Protein AF-A0A1Y1YVB6-F1 (afdb_monomer)

pLDDT: mean 89.73, std 14.68, range [37.94, 98.69]

Mean predicted aligned error: 7.08 Å

Nearest PDB structures (foldseek):
  6tlh-assembly2_B  TM=5.856E-01  e=1.581E-01  Mus musculus
  3zkj-assembly1_A  TM=6.464E-01  e=3.843E-01  Homo sapiens
  3zng-assembly1_A  TM=5.403E-01  e=2.465E-01  Homo sapiens
  3d9h-assembly1_A  TM=4.510E-01  e=4.242E-01  Homo sapiens

Solvent-accessible surface area (backbone atoms only — not comparable to full-atom values): 11111 Å² total; per-residue (Å²): 131,88,60,79,67,54,62,58,52,49,52,51,48,24,63,76,72,65,39,58,67,63,41,44,47,49,30,52,71,68,55,57,59,52,70,70,43,54,44,90,90,38,38,53,64,42,49,38,53,74,73,62,54,52,70,68,53,53,53,48,51,39,60,37,44,68,65,71,84,52,66,62,73,41,81,54,96,95,38,80,45,26,52,56,58,44,20,55,70,67,64,34,63,74,48,37,56,51,41,42,75,54,58,24,57,71,74,45,63,61,93,86,29,44,50,68,56,46,30,53,77,70,69,54,59,57,78,72,51,49,56,53,38,47,77,67,66,44,79,84,46,75,68,50,49,51,51,34,38,73,74,37,60,66,51,41,55,51,46,52,51,45,46,52,52,51,51,54,53,53,52,53,51,52,52,52,52,51,54,55,54,54,55,57,57,59,54,67,68,67,75,79,122

Radius of gyration: 21.58 Å; Cα contacts (8 Å, |Δi|>4): 166; chains: 1; bounding box: 71×37×52 Å

Organism: NCBI:txid1754190

Sequence (193 aa):
MYNMDNDIEEIKRYIEMKDYNSLEEFLGVFMIPKKKLQNQNFDILCYSIKCGCSDKLIKQIFEWSNIKEVDYFYFINNEYISPLLYSFIYKKYAIIEFLIKNGANINRKYDNMTLLKYLISKEYFIKDFISILVKNKYVFSRSDFNLLFQKDFNLIILTFEEITLYNKNMENMNYNNYNNSSNNNNIIINENR

Secondary structure (DSSP, 8-state):
---HHHHHHHHHHHHHHT-HHHHHIIIIITT--HHHHBSSS-BHHHHHHHTT--HHHHHHHHHHTT-------EEETTEEE-HHHHHHHTT-HHHHHHHHHTT--TT-EETTEEHHHHHHHTT---TTHHHHHHHTT----HHHHHHHHHH-HHHHHHHHHHHHHHHHHHHHHHHHHHHHHHHHHHHHGGG--

InterPro domains:
  IPR036770 Ankyrin repeat-containing domain superfamily [G3DSA:1.25.40.20] (35-193)
  IPR036770 Ankyrin repeat-containing domain superfamily [SSF48403] (5-132)

Foldseek 3Di:
DPDLVVLQVVLLVCLLVVVVVVNLCSQQVVPDDLPSCDDPVHPVLLSSLVSVHDPVSSVSNCVSNVDQDQADWDQDPNDIDGSLLSCLLSVVLSSNVVSVVSPHDQQDDDVNHHSLRRCVVVVSDDLVVLLVCLLSVPDDDPVSLVSLCVVPVVSNVVNVVSNVVNVVVVVVVVVVVVVVVVVVVVVVVPPPD

Structure (mmCIF, N/CA/C/O backbone):
data_AF-A0A1Y1YVB6-F1
#
_entry.id   AF-A0A1Y1YVB6-F1
#
loop_
_atom_site.group_PDB
_atom_site.id
_atom_site.type_symbol
_atom_site.label_atom_id
_atom_site.label_alt_id
_atom_site.label_comp_id
_atom_site.label_asym_id
_atom_site.label_entity_id
_atom_site.label_seq_id
_atom_site.pdbx_PDB_ins_code
_atom_site.Cartn_x
_atom_site.Cartn_y
_atom_site.Cartn_z
_atom_site.occupancy
_atom_site.B_iso_or_equiv
_atom_site.auth_seq_id
_atom_site.auth_comp_id
_atom_site.auth_asym_id
_atom_site.auth_atom_id
_atom_site.pdbx_PDB_model_num
ATOM 1 N N . MET A 1 1 ? 21.748 -11.729 -28.754 1.00 37.94 1 MET A N 1
ATOM 2 C CA . MET A 1 1 ? 21.285 -12.276 -27.460 1.00 37.94 1 MET A CA 1
ATOM 3 C C . MET A 1 1 ? 20.746 -11.112 -26.652 1.00 37.94 1 MET A C 1
ATOM 5 O O . MET A 1 1 ? 21.521 -10.238 -26.300 1.00 37.94 1 MET A O 1
ATOM 9 N N . TYR A 1 2 ? 19.427 -11.043 -26.468 1.00 39.81 2 TYR A N 1
ATOM 10 C CA . TYR A 1 2 ? 18.787 -10.024 -25.630 1.00 39.81 2 TYR A CA 1
ATOM 11 C C . TYR A 1 2 ? 19.125 -10.319 -24.166 1.00 39.81 2 TYR A C 1
ATOM 13 O O . TYR A 1 2 ? 18.732 -11.367 -23.653 1.00 39.81 2 TYR A O 1
ATOM 21 N N . ASN A 1 3 ? 19.887 -9.439 -23.519 1.00 51.81 3 ASN A N 1
ATOM 22 C CA . ASN A 1 3 ? 20.326 -9.634 -22.141 1.00 51.81 3 ASN A CA 1
ATOM 23 C C . ASN A 1 3 ? 19.210 -9.169 -21.195 1.00 51.81 3 ASN A C 1
ATOM 25 O O . ASN A 1 3 ? 18.997 -7.973 -21.028 1.00 51.81 3 ASN A O 1
ATOM 29 N N . MET A 1 4 ? 18.461 -10.122 -20.630 1.00 53.25 4 MET A N 1
ATOM 30 C CA . MET A 1 4 ? 17.265 -9.866 -19.809 1.00 53.25 4 MET A CA 1
ATOM 31 C C . MET A 1 4 ? 17.518 -8.977 -18.583 1.00 53.25 4 MET A C 1
ATOM 33 O O . MET A 1 4 ? 16.595 -8.285 -18.163 1.00 53.25 4 MET A O 1
ATOM 37 N N . ASP A 1 5 ? 18.743 -8.964 -18.059 1.00 65.00 5 ASP A N 1
ATOM 38 C CA . ASP A 1 5 ? 19.130 -8.138 -16.912 1.00 65.00 5 ASP A CA 1
ATOM 39 C C . ASP A 1 5 ? 19.366 -6.667 -17.289 1.00 65.00 5 ASP A C 1
ATOM 41 O O . ASP A 1 5 ? 19.224 -5.788 -16.444 1.00 65.00 5 ASP A O 1
ATOM 45 N N . ASN A 1 6 ? 19.659 -6.369 -18.561 1.00 83.50 6 ASN A N 1
ATOM 46 C CA . ASN A 1 6 ? 19.998 -5.007 -18.976 1.00 83.50 6 ASN A CA 1
ATOM 47 C C . ASN A 1 6 ? 18.785 -4.063 -18.927 1.00 83.50 6 ASN A C 1
ATOM 49 O O . ASN A 1 6 ? 18.914 -2.938 -18.458 1.00 83.50 6 ASN A O 1
ATOM 53 N N . ASP A 1 7 ? 17.599 -4.536 -19.331 1.00 89.88 7 ASP A N 1
ATOM 54 C CA . ASP A 1 7 ? 16.379 -3.711 -19.348 1.00 89.88 7 ASP A CA 1
ATOM 55 C C . ASP A 1 7 ? 16.008 -3.212 -17.939 1.00 89.88 7 ASP A C 1
ATOM 57 O O . ASP A 1 7 ? 15.641 -2.055 -17.744 1.00 89.88 7 ASP A O 1
ATOM 61 N N . ILE A 1 8 ? 16.088 -4.097 -16.937 1.00 92.88 8 ILE A N 1
ATOM 62 C CA . ILE A 1 8 ? 15.723 -3.771 -15.553 1.00 92.88 8 ILE A CA 1
ATOM 63 C C . ILE A 1 8 ? 16.741 -2.799 -14.953 1.00 92.88 8 ILE A C 1
ATOM 65 O O . ILE A 1 8 ? 16.346 -1.844 -14.284 1.00 92.88 8 ILE A O 1
ATOM 69 N N . GLU A 1 9 ? 18.034 -3.015 -15.196 1.00 93.50 9 GLU A N 1
ATOM 70 C CA . GLU A 1 9 ? 19.082 -2.110 -14.717 1.00 93.50 9 GLU A CA 1
ATOM 71 C C . GLU A 1 9 ? 18.993 -0.726 -15.376 1.00 93.50 9 GLU A C 1
ATOM 73 O O . GLU A 1 9 ? 19.166 0.287 -14.697 1.00 93.50 9 GLU A O 1
ATOM 78 N N . GLU A 1 10 ? 18.622 -0.642 -16.657 1.00 94.19 10 GLU A N 1
ATOM 79 C CA . GLU A 1 10 ? 18.350 0.639 -17.317 1.00 94.19 10 GLU A CA 1
ATOM 80 C C . GLU A 1 10 ? 17.149 1.363 -16.697 1.00 94.19 10 GLU A C 1
ATOM 82 O O . GLU A 1 10 ? 17.263 2.543 -16.363 1.00 94.19 10 GLU A O 1
ATOM 87 N N . ILE A 1 11 ? 16.034 0.662 -16.448 1.00 95.44 11 ILE A N 1
ATOM 88 C CA . ILE A 1 11 ? 14.858 1.233 -15.768 1.00 95.44 11 ILE A CA 1
ATOM 89 C C . ILE A 1 11 ? 15.236 1.791 -14.392 1.00 95.44 11 ILE A C 1
ATOM 91 O O . ILE A 1 11 ? 14.875 2.925 -14.063 1.00 95.44 11 ILE A O 1
ATOM 95 N N . LYS A 1 12 ? 15.972 1.015 -13.585 1.00 96.12 12 LYS A N 1
ATOM 96 C CA . LYS A 1 12 ? 16.448 1.457 -12.266 1.00 96.12 12 LYS A CA 1
ATOM 97 C C . LYS A 1 12 ? 17.308 2.709 -12.387 1.00 96.12 12 LYS A C 1
ATOM 99 O O . LYS A 1 12 ? 17.028 3.704 -11.719 1.00 96.12 12 LYS A O 1
ATOM 104 N N . ARG A 1 13 ? 18.282 2.698 -13.303 1.00 96.44 13 ARG A N 1
ATOM 105 C CA . ARG A 1 13 ? 19.166 3.836 -13.571 1.00 96.44 13 ARG A CA 1
ATOM 106 C C . ARG A 1 13 ? 18.375 5.089 -13.943 1.00 96.44 13 ARG A C 1
ATOM 108 O O . ARG A 1 13 ? 18.652 6.152 -13.394 1.00 96.44 13 ARG A O 1
ATOM 115 N N . TYR A 1 14 ? 17.386 4.988 -14.832 1.00 97.12 14 TYR A N 1
ATOM 116 C CA . TYR A 1 14 ? 16.562 6.136 -15.223 1.00 97.12 14 TYR A CA 1
ATOM 117 C C . TYR A 1 14 ? 15.759 6.703 -14.048 1.00 97.12 14 TYR A C 1
ATOM 119 O O . TYR A 1 14 ? 15.686 7.922 -13.884 1.00 97.12 14 TYR A O 1
ATOM 127 N N . ILE A 1 15 ? 15.211 5.844 -13.182 1.00 97.19 15 ILE A N 1
ATOM 128 C CA . ILE A 1 15 ? 14.511 6.269 -11.961 1.00 97.19 15 ILE A CA 1
ATOM 129 C C . ILE A 1 15 ? 15.469 6.983 -10.994 1.00 97.19 15 ILE A C 1
ATOM 131 O O . ILE A 1 15 ? 15.144 8.064 -10.501 1.00 97.19 15 ILE A O 1
ATOM 135 N N . GLU A 1 16 ? 16.645 6.410 -10.736 1.00 95.75 16 GLU A N 1
ATOM 136 C CA . GLU A 1 16 ? 17.638 6.947 -9.796 1.00 95.75 16 GLU A CA 1
ATOM 137 C C . GLU A 1 16 ? 18.245 8.272 -10.281 1.00 95.75 16 GLU A C 1
ATOM 139 O O . GLU A 1 16 ? 18.373 9.221 -9.504 1.00 95.75 16 GLU A O 1
ATOM 144 N N . MET A 1 17 ? 18.551 8.369 -11.578 1.00 95.81 17 MET A N 1
ATOM 145 C CA . MET A 1 17 ? 19.072 9.585 -12.217 1.00 95.81 17 MET A CA 1
ATOM 146 C C . MET A 1 17 ? 17.990 10.632 -12.504 1.00 95.81 17 MET A C 1
ATOM 148 O O . MET A 1 17 ? 18.314 11.750 -12.900 1.00 95.81 17 MET A O 1
ATOM 152 N N . LYS A 1 18 ? 16.714 10.298 -12.270 1.00 95.25 18 LYS A N 1
ATOM 153 C CA . LYS A 1 18 ? 15.547 11.144 -12.556 1.00 95.25 18 LYS A CA 1
ATOM 154 C C . LYS A 1 18 ? 15.392 11.507 -14.039 1.00 95.25 18 LYS A C 1
ATOM 156 O O . LYS A 1 18 ? 14.852 12.564 -14.367 1.00 95.25 18 LYS A O 1
ATOM 161 N N . ASP A 1 19 ? 15.837 10.624 -14.926 1.00 96.38 19 ASP A N 1
ATOM 162 C CA . ASP A 1 19 ? 15.681 10.758 -16.373 1.00 96.38 19 ASP A CA 1
ATOM 163 C C . ASP A 1 19 ? 14.346 10.149 -16.824 1.00 96.38 19 ASP A C 1
ATOM 165 O O . ASP A 1 19 ? 14.258 9.023 -17.318 1.00 96.38 19 ASP A O 1
ATOM 169 N N . TYR A 1 20 ? 13.266 10.892 -16.583 1.00 95.06 20 TYR A N 1
ATOM 170 C CA . TYR A 1 20 ? 11.910 10.401 -16.832 1.00 95.06 20 TYR A CA 1
ATOM 171 C C . TYR A 1 20 ? 11.515 10.409 -18.309 1.00 95.06 20 TYR A C 1
ATOM 173 O O . TYR A 1 20 ? 10.593 9.686 -18.670 1.00 95.06 20 TYR A O 1
ATOM 181 N N . ASN A 1 21 ? 12.216 11.176 -19.151 1.00 94.56 21 ASN A N 1
ATOM 182 C CA . ASN A 1 21 ? 11.990 11.169 -20.597 1.00 94.56 21 ASN A CA 1
ATOM 183 C C . ASN A 1 21 ? 12.466 9.841 -21.189 1.00 94.56 21 ASN A C 1
ATOM 185 O O . ASN A 1 21 ? 11.701 9.168 -21.877 1.00 94.56 21 ASN A O 1
ATOM 189 N N . SER A 1 22 ? 13.690 9.422 -20.845 1.00 95.06 22 SER A N 1
ATOM 190 C CA . SER A 1 22 ? 14.197 8.111 -21.254 1.00 95.06 22 SER A CA 1
ATOM 191 C C . SER A 1 22 ? 13.359 6.981 -20.658 1.00 95.06 22 SER A C 1
ATOM 193 O O . SER A 1 22 ? 13.093 5.997 -21.337 1.00 95.06 22 SER A O 1
ATOM 195 N N . LEU A 1 23 ? 12.883 7.125 -19.414 1.00 95.94 23 LEU A N 1
ATOM 196 C CA . LEU A 1 23 ? 11.996 6.137 -18.795 1.00 95.94 23 LEU A CA 1
ATOM 197 C C . LEU A 1 23 ? 10.653 6.003 -19.531 1.00 95.94 23 LEU A C 1
ATOM 199 O O . LEU A 1 23 ? 10.181 4.885 -19.730 1.00 95.94 23 LEU A O 1
ATOM 203 N N . GLU A 1 24 ? 10.034 7.121 -19.918 1.00 94.88 24 GLU A N 1
ATOM 204 C CA . GLU A 1 24 ? 8.789 7.137 -20.692 1.00 94.88 24 GLU A CA 1
ATOM 205 C C . GLU A 1 24 ? 8.973 6.461 -22.049 1.00 94.88 24 GLU A C 1
ATOM 207 O O . GLU A 1 24 ? 8.173 5.600 -22.415 1.00 94.88 24 GLU A O 1
ATOM 212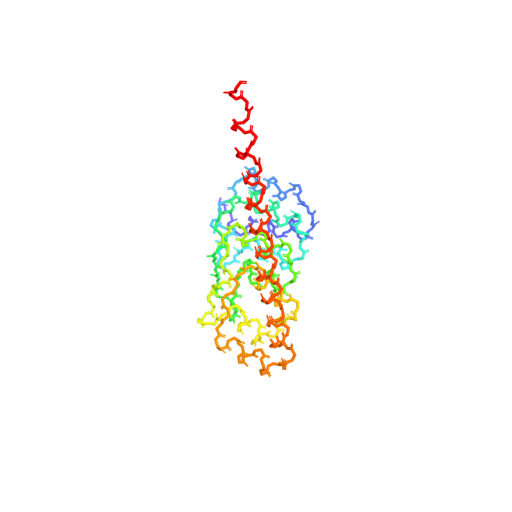 N N . GLU A 1 25 ? 10.041 6.803 -22.771 1.00 92.19 25 GLU A N 1
ATOM 213 C CA . GLU A 1 25 ? 10.362 6.170 -24.047 1.00 92.19 25 GLU A CA 1
ATOM 214 C C . GLU A 1 25 ? 10.564 4.661 -23.855 1.00 92.19 25 GLU A C 1
ATOM 216 O O . GLU A 1 25 ? 9.947 3.849 -24.549 1.00 92.19 25 GLU A O 1
ATOM 221 N N . PHE A 1 26 ? 11.341 4.274 -22.838 1.00 91.81 26 PHE A N 1
ATOM 222 C CA . PHE A 1 26 ? 11.643 2.879 -22.532 1.00 91.81 26 PHE A CA 1
ATOM 223 C C . PHE A 1 26 ? 10.397 2.049 -22.210 1.00 91.81 26 PHE A C 1
ATOM 225 O O . PHE A 1 26 ? 10.215 0.956 -22.744 1.00 91.81 26 PHE A O 1
ATOM 232 N N . LEU A 1 27 ? 9.510 2.561 -21.358 1.00 91.88 27 LEU A N 1
ATOM 233 C CA . LEU A 1 27 ? 8.311 1.836 -20.937 1.00 91.88 27 LEU A CA 1
ATOM 234 C C . LEU A 1 27 ? 7.195 1.900 -21.987 1.00 91.88 27 LEU A C 1
ATOM 236 O O . LEU A 1 27 ? 6.603 0.871 -22.314 1.00 91.88 27 LEU A O 1
ATOM 240 N N . GLY A 1 28 ? 6.930 3.091 -22.526 1.00 85.19 28 GLY A N 1
ATOM 241 C CA . GLY A 1 28 ? 5.795 3.360 -23.403 1.00 85.19 28 GLY A CA 1
ATOM 242 C C . GLY A 1 28 ? 6.028 2.982 -24.865 1.00 85.19 28 GLY A C 1
ATOM 243 O O . GLY A 1 28 ? 5.129 2.428 -25.495 1.00 85.19 28 GLY A O 1
ATOM 244 N N . VAL A 1 29 ? 7.221 3.246 -25.412 1.00 80.62 29 VAL A N 1
ATOM 245 C CA . VAL A 1 29 ? 7.512 3.038 -26.845 1.00 80.62 29 VAL A CA 1
ATOM 246 C C . VAL A 1 29 ? 8.061 1.641 -27.101 1.00 80.62 29 VAL A C 1
ATOM 248 O O . VAL A 1 29 ? 7.584 0.947 -27.998 1.00 80.62 29 VAL A O 1
ATOM 251 N N . PHE A 1 30 ? 9.020 1.184 -26.292 1.00 79.50 30 PHE A N 1
ATOM 252 C CA . PHE A 1 30 ? 9.602 -0.154 -26.463 1.00 79.50 30 PHE A CA 1
ATOM 253 C C . PHE A 1 30 ? 8.733 -1.280 -25.876 1.00 79.50 30 PHE A C 1
ATOM 255 O O . PHE A 1 30 ? 9.039 -2.455 -26.081 1.00 79.50 30 PHE A O 1
ATOM 262 N N . MET A 1 31 ? 7.629 -0.933 -25.197 1.00 80.94 31 MET A N 1
ATOM 263 C CA . MET A 1 31 ? 6.606 -1.852 -24.682 1.00 80.94 31 MET A CA 1
ATOM 264 C C . MET A 1 31 ? 7.195 -3.043 -23.911 1.00 80.94 31 MET A C 1
ATOM 266 O O . MET A 1 31 ? 6.992 -4.212 -24.265 1.00 80.94 31 MET A O 1
ATOM 270 N N . ILE A 1 32 ? 7.928 -2.757 -22.833 1.00 87.69 32 ILE A N 1
ATOM 271 C CA . ILE A 1 32 ? 8.526 -3.803 -21.998 1.00 87.69 32 ILE A CA 1
ATOM 272 C C . ILE A 1 32 ? 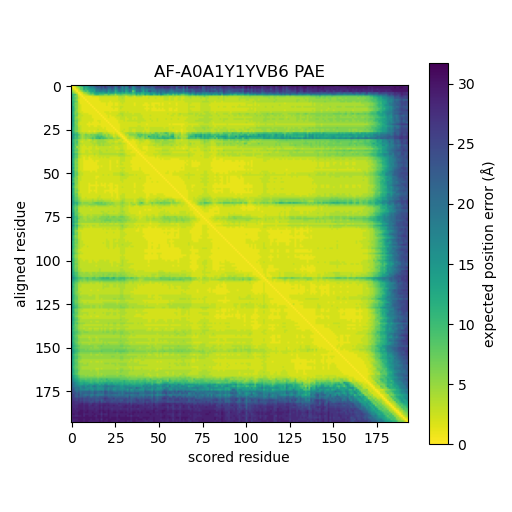7.425 -4.742 -21.465 1.00 87.69 32 ILE A C 1
ATOM 274 O O . ILE A 1 32 ? 6.437 -4.282 -20.887 1.00 87.69 32 ILE A O 1
ATOM 278 N N . PRO A 1 33 ? 7.559 -6.076 -21.621 1.00 88.25 33 PRO A N 1
ATOM 279 C CA . PRO A 1 33 ? 6.529 -7.010 -21.184 1.00 88.25 33 PRO A CA 1
ATOM 280 C C . PRO A 1 33 ? 6.198 -6.863 -19.695 1.00 88.25 33 PRO A C 1
ATOM 282 O O . PRO A 1 33 ? 7.092 -6.981 -18.859 1.00 88.25 33 PRO A O 1
ATOM 285 N N . LYS A 1 34 ? 4.907 -6.756 -19.343 1.00 86.88 34 LYS A N 1
ATOM 286 C CA . LYS A 1 34 ? 4.446 -6.613 -17.943 1.00 86.88 34 LYS A CA 1
ATOM 287 C C . LYS A 1 34 ? 5.076 -7.624 -16.982 1.00 86.88 34 LYS A C 1
ATOM 289 O O . LYS A 1 34 ? 5.444 -7.289 -15.868 1.00 86.88 34 LYS A O 1
ATOM 294 N N . LYS A 1 35 ? 5.264 -8.866 -17.443 1.00 89.44 35 LYS A N 1
ATOM 295 C CA . LYS A 1 35 ? 5.846 -9.957 -16.647 1.00 89.44 35 LYS A CA 1
ATOM 296 C C . LYS A 1 35 ? 7.291 -9.684 -16.217 1.00 89.44 35 LYS A C 1
ATOM 298 O O . LYS A 1 35 ? 7.746 -10.285 -15.255 1.00 89.44 35 LYS A O 1
ATOM 303 N N . LYS A 1 36 ? 8.016 -8.808 -16.926 1.00 90.56 36 LYS A N 1
ATOM 304 C CA . LYS A 1 36 ? 9.349 -8.326 -16.532 1.00 90.56 36 LYS A CA 1
ATOM 305 C C . LYS A 1 36 ? 9.270 -7.204 -15.494 1.00 90.56 36 LYS A C 1
ATOM 307 O O . LYS A 1 36 ? 10.151 -7.118 -14.651 1.00 90.56 36 LYS A O 1
ATOM 312 N N . LEU A 1 37 ? 8.224 -6.380 -15.563 1.00 93.12 37 LEU A N 1
ATOM 313 C CA . LEU A 1 37 ? 8.009 -5.218 -14.696 1.00 93.12 37 LEU A CA 1
ATOM 314 C C . LEU A 1 37 ? 7.278 -5.552 -13.388 1.00 93.12 37 LEU A C 1
ATOM 316 O O . LEU A 1 37 ? 7.279 -4.731 -12.479 1.00 93.12 37 LEU A O 1
ATOM 320 N N . GLN A 1 38 ? 6.629 -6.714 -13.317 1.00 92.88 38 GLN A N 1
ATOM 321 C CA . GLN A 1 38 ? 5.809 -7.168 -12.197 1.00 92.88 38 GLN A CA 1
ATOM 322 C C . GLN A 1 38 ? 6.088 -8.656 -11.940 1.00 92.88 38 GLN A C 1
ATOM 324 O O . GLN A 1 38 ? 5.424 -9.539 -12.490 1.00 92.88 38 GLN A O 1
ATOM 329 N N . ASN A 1 39 ? 7.124 -8.936 -11.148 1.00 92.25 39 ASN A N 1
ATOM 330 C CA . ASN A 1 39 ? 7.476 -10.272 -10.666 1.00 92.25 39 ASN A CA 1
ATOM 331 C C . ASN A 1 39 ? 8.277 -10.200 -9.348 1.00 92.25 39 ASN A C 1
ATOM 333 O O . ASN A 1 39 ? 8.607 -9.126 -8.854 1.00 92.25 39 ASN A O 1
ATOM 337 N N . GLN A 1 40 ? 8.621 -11.362 -8.788 1.00 91.44 40 GLN A N 1
ATOM 338 C CA . GLN A 1 40 ? 9.361 -11.466 -7.524 1.00 91.44 40 GLN A CA 1
ATOM 339 C C . GLN A 1 40 ? 10.802 -10.915 -7.566 1.00 91.44 40 GLN A C 1
ATOM 341 O O . GLN A 1 40 ? 11.372 -10.638 -6.520 1.00 91.44 40 GLN A O 1
ATOM 346 N N . ASN A 1 41 ? 11.420 -10.780 -8.741 1.00 91.75 41 ASN A N 1
ATOM 347 C CA . ASN A 1 41 ? 12.779 -10.240 -8.870 1.00 91.75 41 ASN A CA 1
ATOM 348 C C . ASN A 1 41 ? 12.754 -8.716 -9.043 1.00 91.75 41 ASN A C 1
ATOM 350 O O . ASN A 1 41 ? 13.654 -8.019 -8.576 1.00 91.75 41 ASN A O 1
ATOM 354 N N . PHE A 1 42 ? 11.730 -8.200 -9.725 1.00 93.75 42 PHE A N 1
ATOM 355 C CA . PHE A 1 42 ? 11.541 -6.778 -9.951 1.00 93.75 42 PHE A CA 1
ATOM 356 C C . PHE A 1 42 ? 10.060 -6.429 -10.080 1.00 93.75 42 PHE A C 1
ATOM 358 O O . PHE A 1 42 ? 9.330 -6.999 -10.895 1.00 93.75 42 PHE A O 1
ATOM 365 N N . ASP A 1 43 ? 9.651 -5.440 -9.290 1.00 96.25 43 ASP A N 1
ATOM 366 C CA . ASP A 1 43 ? 8.345 -4.812 -9.381 1.00 96.25 43 ASP A CA 1
ATOM 367 C C . ASP A 1 43 ? 8.525 -3.299 -9.487 1.00 96.25 43 ASP A C 1
ATOM 369 O O . ASP A 1 43 ? 9.014 -2.656 -8.552 1.00 96.25 43 ASP A O 1
ATOM 373 N N . ILE A 1 44 ? 8.167 -2.739 -10.642 1.00 96.81 44 ILE A N 1
ATOM 374 C CA . ILE A 1 44 ? 8.457 -1.344 -10.963 1.00 96.81 44 ILE A CA 1
ATOM 375 C C . ILE A 1 44 ? 7.720 -0.381 -10.029 1.00 96.81 44 ILE A C 1
ATOM 377 O O . ILE A 1 44 ? 8.309 0.606 -9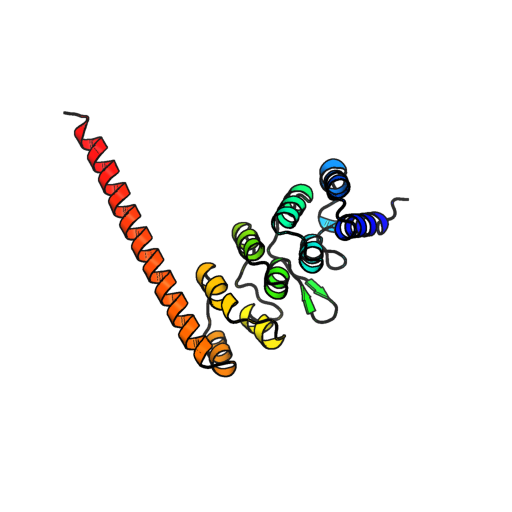.597 1.00 96.81 44 ILE A O 1
ATOM 381 N N . LEU A 1 45 ? 6.478 -0.689 -9.636 1.00 97.94 45 LEU A N 1
ATOM 382 C CA . LEU A 1 45 ? 5.704 0.169 -8.739 1.00 97.94 45 LEU A CA 1
ATOM 383 C C . LEU A 1 45 ? 6.289 0.146 -7.326 1.00 97.94 45 LEU A C 1
ATOM 385 O O . LEU A 1 45 ? 6.517 1.209 -6.744 1.00 97.94 45 LEU A O 1
ATOM 389 N N . CYS A 1 46 ? 6.590 -1.041 -6.788 1.00 97.56 46 CYS A N 1
ATOM 390 C CA . CYS A 1 46 ? 7.277 -1.170 -5.502 1.00 97.56 46 CYS A CA 1
ATOM 391 C C . CYS A 1 46 ? 8.619 -0.428 -5.514 1.00 97.56 46 CYS A C 1
ATOM 393 O O . CYS A 1 46 ? 8.924 0.309 -4.574 1.00 97.56 46 CYS A O 1
ATOM 395 N N . TYR A 1 47 ? 9.410 -0.588 -6.577 1.00 97.56 47 TYR A N 1
ATOM 396 C CA . TYR A 1 47 ? 10.714 0.053 -6.698 1.00 97.56 47 TYR A CA 1
ATOM 397 C C . TYR A 1 47 ? 10.597 1.584 -6.760 1.00 97.56 47 TYR A C 1
ATOM 399 O O . TYR A 1 47 ? 11.257 2.271 -5.983 1.00 97.56 47 TYR A O 1
ATOM 407 N N . SER A 1 48 ? 9.694 2.137 -7.578 1.00 98.06 48 SER A N 1
ATOM 408 C CA . SER A 1 48 ? 9.457 3.587 -7.640 1.00 98.06 48 SER A CA 1
ATOM 409 C C . SER A 1 48 ? 8.985 4.167 -6.303 1.00 98.06 48 SER A C 1
ATOM 411 O O . SER A 1 48 ? 9.443 5.236 -5.894 1.00 98.06 48 SER A O 1
ATOM 413 N N . ILE A 1 49 ? 8.102 3.466 -5.583 1.00 98.44 49 ILE A N 1
ATOM 414 C CA . ILE A 1 49 ? 7.664 3.880 -4.240 1.00 98.44 49 ILE A CA 1
ATOM 415 C C . ILE A 1 49 ? 8.856 3.909 -3.276 1.00 98.44 49 ILE A C 1
ATOM 417 O O . ILE A 1 49 ? 9.063 4.913 -2.591 1.00 98.44 49 ILE A O 1
ATOM 421 N N . LYS A 1 50 ? 9.657 2.838 -3.262 1.00 96.88 50 LYS A N 1
ATOM 422 C CA . LYS A 1 50 ? 10.834 2.683 -2.397 1.00 96.88 50 LYS A CA 1
ATOM 423 C C . LYS A 1 50 ? 11.911 3.733 -2.667 1.00 96.88 50 LYS A C 1
ATOM 425 O O . LYS A 1 50 ? 12.478 4.264 -1.716 1.00 96.88 50 LYS A O 1
ATOM 430 N N . CYS A 1 51 ? 12.157 4.078 -3.931 1.00 96.50 51 CYS A N 1
ATOM 431 C CA . CYS A 1 51 ? 13.087 5.145 -4.314 1.00 96.50 51 CYS A CA 1
ATOM 432 C C . CYS A 1 51 ? 12.543 6.556 -4.037 1.00 96.50 51 CYS A C 1
ATOM 434 O O . CYS A 1 51 ? 13.218 7.549 -4.301 1.00 96.50 51 CYS A O 1
ATOM 436 N N . GLY A 1 52 ? 11.325 6.675 -3.500 1.00 96.69 52 GLY A N 1
ATOM 437 C CA . GLY A 1 52 ? 10.757 7.956 -3.105 1.00 96.69 52 GLY A CA 1
ATOM 438 C C . GLY A 1 52 ? 10.257 8.800 -4.275 1.00 96.69 52 GLY A C 1
ATOM 439 O O . GLY A 1 52 ? 10.072 10.005 -4.094 1.00 96.69 52 GLY A O 1
ATOM 440 N N . CYS A 1 53 ? 9.978 8.198 -5.438 1.00 98.06 53 CYS A N 1
ATOM 441 C CA . CYS A 1 53 ? 9.400 8.888 -6.590 1.00 98.06 53 CYS A CA 1
ATOM 442 C C . CYS A 1 53 ? 8.167 9.721 -6.201 1.00 98.06 53 CYS A C 1
ATOM 444 O O . CYS A 1 53 ? 7.411 9.378 -5.283 1.00 98.06 53 CYS A O 1
ATOM 446 N N . SER A 1 54 ? 7.960 10.839 -6.902 1.00 97.88 54 SER A N 1
ATOM 447 C CA . SER A 1 54 ? 6.775 11.675 -6.683 1.00 97.88 54 SER A CA 1
ATOM 448 C C . SER A 1 54 ? 5.494 10.912 -7.030 1.00 97.88 54 SER A C 1
ATOM 450 O O . SER A 1 54 ? 5.495 10.055 -7.916 1.00 97.88 54 SER A O 1
ATOM 452 N N . ASP A 1 55 ? 4.381 11.263 -6.386 1.00 98.44 55 ASP A N 1
ATOM 453 C CA . ASP A 1 55 ? 3.100 10.597 -6.643 1.00 98.44 55 ASP A CA 1
ATOM 454 C C . ASP A 1 55 ? 2.658 10.745 -8.106 1.00 98.44 55 ASP A C 1
ATOM 456 O O . ASP A 1 55 ? 2.047 9.842 -8.674 1.00 98.44 55 ASP A O 1
ATOM 460 N N . LYS A 1 56 ? 2.995 11.884 -8.730 1.00 98.06 56 LYS A N 1
ATOM 461 C CA . LYS A 1 56 ? 2.756 12.133 -10.155 1.00 98.06 56 LYS A CA 1
ATOM 462 C C . LYS A 1 56 ? 3.522 11.129 -11.018 1.00 98.06 56 LYS A C 1
ATOM 464 O O . LYS A 1 56 ? 2.921 10.507 -11.885 1.00 98.06 56 LYS A O 1
ATOM 469 N N . LEU A 1 57 ? 4.811 10.941 -10.742 1.00 98.00 57 LEU A N 1
ATOM 470 C CA . LEU A 1 57 ? 5.650 10.024 -11.508 1.00 98.00 57 LEU A CA 1
ATOM 471 C C . LEU A 1 57 ? 5.212 8.568 -11.340 1.00 98.00 57 LEU A C 1
ATOM 473 O O . LEU A 1 57 ? 5.145 7.850 -12.326 1.00 98.00 57 LEU A O 1
ATOM 477 N N . ILE A 1 58 ? 4.875 8.129 -10.124 1.00 98.38 58 ILE A N 1
ATOM 478 C CA . ILE A 1 58 ? 4.412 6.748 -9.892 1.00 98.38 58 ILE A CA 1
ATOM 479 C C . ILE A 1 58 ? 3.152 6.459 -10.721 1.00 98.38 58 ILE A C 1
ATOM 481 O O . ILE A 1 58 ? 3.041 5.394 -11.325 1.00 98.38 58 ILE A O 1
ATOM 485 N N . LYS A 1 59 ? 2.228 7.425 -10.809 1.00 97.75 59 LYS A N 1
ATOM 486 C CA . LYS A 1 59 ? 1.038 7.319 -11.665 1.00 97.75 59 LYS A CA 1
ATOM 487 C C . LYS A 1 59 ? 1.400 7.287 -13.152 1.00 97.75 59 LYS A C 1
ATOM 489 O O . LYS A 1 59 ? 0.822 6.499 -13.880 1.00 97.75 59 LYS A O 1
ATOM 494 N N . GLN A 1 60 ? 2.372 8.082 -13.599 1.00 96.69 60 GLN A N 1
ATOM 495 C CA . GLN A 1 60 ? 2.850 8.028 -14.988 1.00 96.69 60 GLN A CA 1
ATOM 496 C C . GLN A 1 60 ? 3.499 6.678 -15.321 1.00 96.69 60 GLN A C 1
ATOM 498 O O . GLN A 1 60 ? 3.163 6.082 -16.335 1.00 96.69 60 GLN A O 1
ATOM 503 N N . ILE A 1 61 ? 4.349 6.150 -14.436 1.00 96.69 61 ILE A N 1
ATOM 504 C CA . ILE A 1 61 ? 4.975 4.829 -14.589 1.00 96.69 61 ILE A CA 1
ATOM 505 C C . ILE A 1 61 ? 3.916 3.730 -14.686 1.00 96.69 61 ILE A C 1
ATOM 507 O O . ILE A 1 61 ? 4.059 2.830 -15.511 1.00 96.69 61 ILE A O 1
ATOM 511 N N . PHE A 1 62 ? 2.852 3.803 -13.882 1.00 95.69 62 PHE A N 1
ATOM 512 C CA . PHE A 1 62 ? 1.719 2.882 -13.975 1.00 95.69 62 PHE A CA 1
ATOM 513 C C . PHE A 1 62 ? 1.090 2.881 -15.381 1.00 95.69 62 PHE A C 1
ATOM 515 O O . PHE A 1 62 ? 0.921 1.804 -15.958 1.00 95.69 62 PHE A O 1
ATOM 522 N N . GLU A 1 63 ? 0.826 4.063 -15.951 1.00 93.81 63 GLU A N 1
ATOM 523 C CA . GLU A 1 63 ? 0.267 4.203 -17.304 1.00 93.81 63 GLU A CA 1
ATOM 524 C C . GLU A 1 63 ? 1.242 3.703 -18.383 1.00 93.81 63 GLU A C 1
ATOM 526 O O . GLU A 1 63 ? 0.879 2.860 -19.203 1.00 93.81 63 GLU A O 1
ATOM 531 N N . TRP A 1 64 ? 2.502 4.153 -18.355 1.00 94.81 64 TRP A N 1
ATOM 532 C CA . TRP A 1 64 ? 3.521 3.765 -19.337 1.00 94.81 64 TRP A CA 1
ATOM 533 C C . TRP A 1 64 ? 3.812 2.261 -19.324 1.00 94.81 64 TRP A C 1
ATOM 535 O O . TRP A 1 64 ? 4.071 1.669 -20.366 1.00 94.81 64 TRP A O 1
ATOM 545 N N . SER A 1 65 ? 3.732 1.626 -18.152 1.00 92.38 65 SER A N 1
ATOM 546 C CA . SER A 1 65 ? 3.962 0.185 -17.991 1.00 92.38 65 SER A CA 1
ATOM 547 C C . SER A 1 65 ? 2.754 -0.673 -18.385 1.00 92.38 65 SER A C 1
ATOM 549 O O . SER A 1 65 ? 2.859 -1.902 -18.379 1.00 92.38 65 SER A O 1
ATOM 551 N N . ASN A 1 66 ? 1.598 -0.061 -18.682 1.00 90.00 66 ASN A N 1
ATOM 552 C CA . ASN A 1 66 ? 0.331 -0.745 -18.971 1.00 90.00 66 ASN A CA 1
ATOM 553 C C . ASN A 1 66 ? -0.024 -1.812 -17.909 1.00 90.00 66 ASN A C 1
ATOM 555 O O . ASN A 1 66 ? -0.487 -2.919 -18.220 1.00 90.00 66 ASN A O 1
ATOM 559 N N . ILE A 1 67 ? 0.236 -1.499 -16.636 1.00 88.00 67 ILE A N 1
ATOM 560 C CA . ILE A 1 67 ? -0.123 -2.358 -15.504 1.00 88.00 67 ILE A CA 1
ATOM 561 C C . ILE A 1 67 ? -1.615 -2.166 -15.229 1.00 88.00 67 ILE A C 1
ATOM 563 O O . ILE A 1 67 ? -2.098 -1.046 -15.142 1.00 88.00 67 ILE A O 1
ATOM 567 N N . LYS A 1 68 ? -2.363 -3.265 -15.094 1.00 87.19 68 LYS A N 1
ATOM 568 C CA . LYS A 1 68 ? -3.807 -3.227 -14.778 1.00 87.19 68 LYS A CA 1
ATOM 569 C C . LYS A 1 68 ? -4.147 -3.915 -13.464 1.00 87.19 68 LYS A C 1
ATOM 571 O O . LYS A 1 68 ? -5.082 -3.524 -12.780 1.00 87.19 68 LYS A O 1
ATOM 576 N N . GLU A 1 69 ? -3.399 -4.957 -13.126 1.00 92.62 69 GLU A N 1
ATOM 577 C CA . GLU A 1 69 ? -3.604 -5.734 -11.912 1.00 92.62 69 GLU A CA 1
ATOM 578 C C . GLU A 1 69 ? -2.698 -5.191 -10.811 1.00 92.62 69 GLU A C 1
ATOM 580 O O . GLU A 1 69 ? -1.479 -5.299 -10.911 1.00 92.62 69 GLU A O 1
ATOM 585 N N . VAL A 1 70 ? -3.299 -4.616 -9.768 1.00 95.69 70 VAL A N 1
ATOM 586 C CA . VAL A 1 70 ? -2.589 -4.016 -8.620 1.00 95.69 70 VAL A CA 1
ATOM 587 C C . VAL A 1 70 ? -2.842 -4.745 -7.300 1.00 95.69 70 VAL A C 1
ATOM 589 O O . VAL A 1 70 ? -2.297 -4.365 -6.264 1.00 95.69 70 VAL A O 1
ATOM 592 N N . ASP A 1 71 ? -3.653 -5.803 -7.329 1.00 97.00 71 ASP A N 1
ATOM 593 C CA . ASP A 1 71 ? -4.001 -6.601 -6.156 1.00 97.00 71 ASP A CA 1
ATOM 594 C C . ASP A 1 71 ? -3.168 -7.890 -6.064 1.00 97.00 71 ASP A C 1
ATOM 596 O O . ASP A 1 71 ? -3.660 -9.001 -6.252 1.00 97.00 71 ASP A O 1
ATOM 600 N N . TYR A 1 72 ? -1.878 -7.744 -5.773 1.00 95.19 72 TYR A N 1
ATOM 601 C CA . TYR A 1 72 ? -0.924 -8.852 -5.687 1.00 95.19 72 TYR A CA 1
ATOM 602 C C . TYR A 1 72 ? 0.109 -8.611 -4.582 1.00 95.19 72 TYR A C 1
ATOM 604 O O . TYR A 1 72 ? 0.190 -7.520 -4.019 1.00 95.19 72 TYR A O 1
ATOM 612 N N . PHE A 1 73 ? 0.898 -9.634 -4.253 1.00 96.38 73 PHE A N 1
ATOM 613 C CA . PHE A 1 73 ? 2.060 -9.511 -3.375 1.00 96.38 73 PHE A CA 1
ATOM 614 C C . PHE A 1 73 ? 3.096 -10.597 -3.676 1.00 96.38 73 PHE A C 1
ATOM 616 O O . PHE A 1 73 ? 2.766 -11.633 -4.252 1.00 96.38 73 PHE A O 1
ATOM 623 N N . TYR A 1 74 ? 4.326 -10.379 -3.221 1.00 95.19 74 TYR A N 1
ATOM 624 C CA . TYR A 1 74 ? 5.396 -11.375 -3.213 1.00 95.19 74 TYR A CA 1
ATOM 625 C C . TYR A 1 74 ? 5.926 -11.561 -1.792 1.00 95.19 74 TYR A C 1
ATOM 627 O O . TYR A 1 74 ? 5.756 -10.682 -0.945 1.00 95.19 74 TYR A O 1
ATOM 635 N N . PHE A 1 75 ? 6.571 -12.697 -1.536 1.00 94.56 75 PHE A N 1
ATOM 636 C CA . PHE A 1 75 ? 7.310 -12.955 -0.303 1.00 94.56 75 PHE A CA 1
ATOM 637 C C . PHE A 1 75 ? 8.790 -13.113 -0.645 1.00 94.56 75 PHE A C 1
ATOM 639 O O . PHE A 1 75 ? 9.173 -14.072 -1.312 1.00 94.56 75 PHE A O 1
ATOM 646 N N . ILE A 1 76 ? 9.606 -12.137 -0.253 1.00 91.81 76 ILE A N 1
ATOM 647 C CA . ILE A 1 76 ? 11.020 -12.036 -0.626 1.00 91.81 76 ILE A CA 1
ATOM 648 C C . ILE A 1 76 ? 11.799 -11.627 0.617 1.00 91.81 76 ILE A C 1
ATOM 650 O O . ILE A 1 76 ? 11.389 -10.713 1.324 1.00 91.81 76 ILE A O 1
ATOM 654 N N . ASN A 1 77 ? 12.930 -12.283 0.882 1.00 91.00 77 ASN A N 1
ATOM 655 C CA . ASN A 1 77 ? 13.812 -11.955 2.010 1.00 91.00 77 ASN A CA 1
ATOM 656 C C . ASN A 1 77 ? 13.071 -11.852 3.360 1.00 91.00 77 ASN A C 1
ATOM 658 O O . ASN A 1 77 ? 13.336 -10.955 4.155 1.00 91.00 77 ASN A O 1
ATOM 662 N N . ASN A 1 78 ? 12.139 -12.776 3.618 1.00 90.25 78 ASN A N 1
ATOM 663 C CA . ASN A 1 78 ? 11.293 -12.818 4.818 1.00 90.25 78 ASN A CA 1
ATOM 664 C C . ASN A 1 78 ? 10.355 -11.611 5.010 1.00 90.25 78 ASN A C 1
ATOM 666 O O . ASN A 1 78 ? 9.854 -11.373 6.116 1.00 90.25 78 ASN A O 1
ATOM 670 N N . GLU A 1 79 ? 10.072 -10.878 3.935 1.00 91.94 79 GLU A N 1
ATOM 671 C CA . GLU A 1 79 ? 9.136 -9.763 3.921 1.00 91.94 79 GLU A CA 1
ATOM 672 C C . GLU A 1 79 ? 8.092 -9.925 2.822 1.00 91.94 79 GLU A C 1
ATOM 674 O O . GLU A 1 79 ? 8.360 -10.421 1.725 1.00 91.94 79 GLU A O 1
ATOM 679 N N . TYR A 1 80 ? 6.878 -9.473 3.123 1.00 95.38 80 TYR A N 1
ATOM 680 C CA . TYR A 1 80 ? 5.856 -9.304 2.106 1.00 95.38 80 TYR A CA 1
ATOM 681 C C . TYR A 1 80 ? 6.057 -7.973 1.397 1.00 95.38 80 TYR A C 1
ATOM 683 O O . TYR A 1 80 ? 6.280 -6.945 2.040 1.00 95.38 80 TYR A O 1
ATOM 691 N N . ILE A 1 81 ? 5.935 -7.988 0.073 1.00 94.44 81 ILE A N 1
ATOM 692 C CA . ILE A 1 81 ? 6.002 -6.785 -0.749 1.00 94.44 81 ILE A CA 1
ATOM 693 C C . ILE A 1 81 ? 4.774 -6.701 -1.653 1.00 94.44 81 ILE A C 1
ATOM 695 O O . ILE A 1 81 ? 4.332 -7.693 -2.227 1.00 94.44 81 ILE A O 1
ATOM 699 N N . SER A 1 82 ? 4.206 -5.509 -1.771 1.00 96.50 82 SER A N 1
ATOM 700 C CA . SER A 1 82 ? 3.176 -5.170 -2.751 1.00 96.50 82 SER A CA 1
ATOM 701 C C . SER A 1 82 ? 3.157 -3.656 -2.933 1.00 96.50 82 SER A C 1
ATOM 703 O O . SER A 1 82 ? 3.551 -2.942 -2.002 1.00 96.50 82 SER A O 1
ATOM 705 N N . PRO A 1 83 ? 2.657 -3.133 -4.067 1.00 97.88 83 PRO A N 1
ATOM 706 C CA . PRO A 1 83 ? 2.544 -1.690 -4.250 1.00 97.88 83 PRO A CA 1
ATOM 707 C C . PRO A 1 83 ? 1.710 -1.036 -3.144 1.00 97.88 83 PRO A C 1
ATOM 709 O O . PRO A 1 83 ? 2.079 0.019 -2.625 1.00 97.88 83 PRO A O 1
ATOM 712 N N . LEU A 1 84 ? 0.617 -1.688 -2.723 1.00 98.56 84 LEU A N 1
ATOM 713 C CA . LEU A 1 84 ? -0.240 -1.174 -1.657 1.00 98.56 84 LEU A CA 1
ATOM 714 C C . LEU A 1 84 ? 0.495 -1.153 -0.311 1.00 98.56 84 LEU A C 1
ATOM 716 O O . LEU A 1 84 ? 0.522 -0.116 0.347 1.00 98.56 84 LEU A O 1
ATOM 720 N N . LEU A 1 85 ? 1.141 -2.257 0.082 1.00 97.94 85 LEU A N 1
ATOM 721 C CA . LEU A 1 85 ? 1.875 -2.346 1.346 1.00 97.94 85 LEU A CA 1
ATOM 722 C C . LEU A 1 85 ? 3.046 -1.358 1.396 1.00 97.94 85 LEU A C 1
ATOM 724 O O . LEU A 1 85 ? 3.213 -0.655 2.391 1.00 97.94 85 LEU A O 1
ATOM 728 N N . TYR A 1 86 ? 3.820 -1.244 0.316 1.00 98.06 86 TYR A N 1
ATOM 729 C CA . TYR A 1 86 ? 4.906 -0.267 0.225 1.00 98.06 86 TYR A CA 1
ATOM 730 C C . TYR A 1 86 ? 4.380 1.166 0.308 1.00 98.06 86 TYR A C 1
ATOM 732 O O . TYR A 1 86 ? 5.002 2.007 0.951 1.00 98.06 86 TYR A O 1
ATOM 740 N N . SER A 1 87 ? 3.211 1.454 -0.264 1.00 98.56 87 SER A N 1
ATOM 741 C CA . SER A 1 87 ? 2.603 2.781 -0.137 1.00 98.56 87 SER A CA 1
ATOM 742 C C . SER A 1 87 ? 2.276 3.131 1.318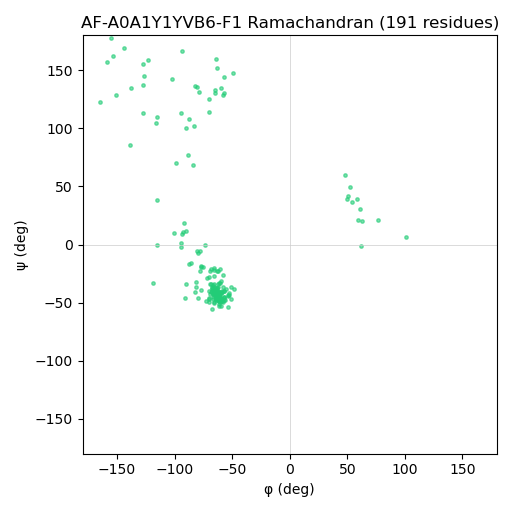 1.00 98.56 87 SER A C 1
ATOM 744 O O . SER A 1 87 ? 2.444 4.286 1.705 1.00 98.56 87 SER A O 1
ATOM 746 N N . PHE A 1 88 ? 1.896 2.155 2.152 1.00 98.38 88 PHE A N 1
ATOM 747 C CA . PHE A 1 88 ? 1.803 2.356 3.603 1.00 98.38 88 PHE A CA 1
ATOM 748 C C . PHE A 1 88 ? 3.186 2.570 4.228 1.00 98.38 88 PHE A C 1
ATOM 750 O O . PHE A 1 88 ? 3.410 3.610 4.839 1.00 98.38 88 PHE A O 1
ATOM 757 N N . ILE A 1 89 ? 4.140 1.655 4.029 1.00 97.75 89 ILE A N 1
ATOM 758 C CA . ILE A 1 89 ? 5.489 1.728 4.630 1.00 97.75 89 ILE A CA 1
ATOM 759 C C . ILE A 1 89 ? 6.174 3.076 4.342 1.00 97.75 89 ILE A C 1
ATOM 761 O O . ILE A 1 89 ? 6.726 3.706 5.243 1.00 97.75 89 ILE A O 1
ATOM 765 N N . TYR A 1 90 ? 6.077 3.554 3.101 1.00 97.94 90 TYR A N 1
ATOM 766 C CA . TYR A 1 90 ? 6.669 4.813 2.642 1.00 97.94 90 TYR A CA 1
ATOM 767 C C . TYR A 1 90 ? 5.716 6.018 2.732 1.00 97.94 90 TYR A C 1
ATOM 769 O O . TYR A 1 90 ? 6.031 7.088 2.210 1.00 97.94 90 TYR A O 1
ATOM 777 N N . LYS A 1 91 ? 4.561 5.869 3.399 1.00 97.75 91 LYS A N 1
ATOM 778 C CA . LYS A 1 91 ? 3.580 6.936 3.683 1.00 97.75 91 LYS A CA 1
ATOM 779 C C . LYS A 1 91 ? 3.115 7.697 2.428 1.00 97.75 91 LYS A C 1
ATOM 781 O O . LYS A 1 91 ? 2.876 8.903 2.456 1.00 97.75 91 LYS A O 1
ATOM 786 N N . LYS A 1 92 ? 2.971 6.990 1.305 1.00 98.19 92 LYS A N 1
ATOM 787 C CA . LYS A 1 92 ? 2.503 7.515 0.013 1.00 98.19 92 LYS A CA 1
ATOM 788 C C . LYS A 1 92 ? 0.977 7.550 -0.040 1.00 98.19 92 LYS A C 1
ATOM 790 O O . LYS A 1 92 ? 0.348 6.806 -0.790 1.00 98.19 92 LYS A O 1
ATOM 795 N N . TYR A 1 93 ? 0.370 8.428 0.755 1.00 97.75 93 TYR A N 1
ATOM 796 C CA . TYR A 1 93 ? -1.085 8.498 0.937 1.00 97.75 93 TYR A CA 1
ATOM 797 C C . TYR A 1 93 ? -1.876 8.618 -0.374 1.00 97.75 93 TYR A C 1
ATOM 799 O O . TYR A 1 93 ? -2.844 7.888 -0.580 1.00 97.75 93 TYR A O 1
ATOM 807 N N . ALA A 1 94 ? -1.440 9.469 -1.308 1.00 98.12 94 ALA A N 1
ATOM 808 C CA . ALA A 1 94 ? -2.126 9.614 -2.592 1.00 98.12 94 ALA A CA 1
ATOM 809 C C . ALA A 1 94 ? -1.979 8.381 -3.502 1.00 98.12 94 ALA A C 1
ATOM 811 O O . ALA A 1 94 ? -2.807 8.184 -4.394 1.00 98.12 94 ALA A O 1
ATOM 812 N N . ILE A 1 95 ? -0.941 7.563 -3.296 1.00 98.69 95 ILE A N 1
ATOM 813 C CA . ILE A 1 95 ? -0.747 6.298 -4.013 1.00 98.69 95 ILE A CA 1
ATOM 814 C C . ILE A 1 95 ? -1.589 5.185 -3.393 1.00 98.69 95 ILE A C 1
ATOM 816 O O . ILE A 1 95 ? -2.168 4.412 -4.148 1.00 98.69 95 ILE A O 1
ATOM 820 N N . ILE A 1 96 ? -1.759 5.148 -2.066 1.00 98.69 96 ILE A N 1
ATOM 821 C CA . ILE A 1 96 ? -2.700 4.222 -1.406 1.00 98.69 96 ILE A CA 1
ATOM 822 C C . ILE A 1 96 ? -4.096 4.368 -2.027 1.00 98.69 96 ILE A C 1
ATOM 824 O O . ILE A 1 96 ? -4.663 3.402 -2.533 1.00 98.69 96 ILE A O 1
ATOM 828 N N . GLU A 1 97 ? -4.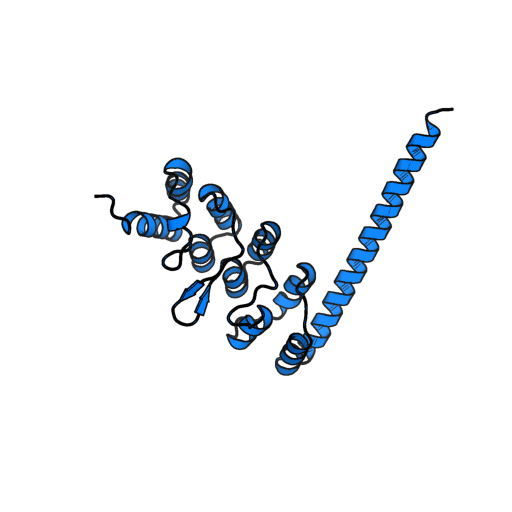610 5.598 -2.060 1.00 98.12 97 GLU A N 1
ATOM 829 C CA . GLU A 1 97 ? -5.927 5.921 -2.622 1.00 98.12 97 GLU A CA 1
ATOM 830 C C . GLU A 1 97 ? -6.011 5.585 -4.118 1.00 98.12 97 GLU A C 1
ATOM 832 O O . GLU A 1 97 ? -7.007 5.042 -4.595 1.00 98.12 97 GLU A O 1
ATOM 837 N N . PHE A 1 98 ? -4.945 5.877 -4.871 1.00 98.31 98 PHE A N 1
ATOM 838 C CA . PHE A 1 98 ? -4.870 5.559 -6.295 1.00 98.31 98 PHE A CA 1
ATOM 839 C C . PHE A 1 98 ? -4.918 4.049 -6.556 1.00 98.31 98 PHE A C 1
ATOM 841 O O . PHE A 1 98 ? -5.670 3.609 -7.423 1.00 98.31 98 PHE A O 1
ATOM 848 N N . LEU A 1 99 ? -4.153 3.249 -5.814 1.00 98.56 99 LEU A N 1
ATOM 849 C CA . LEU A 1 99 ? -4.110 1.797 -5.981 1.00 98.56 99 LEU A CA 1
ATOM 850 C C . LEU A 1 99 ? -5.447 1.152 -5.607 1.00 98.56 99 LEU A C 1
ATOM 852 O O . LEU A 1 99 ? -5.937 0.304 -6.347 1.00 98.56 99 LEU A O 1
ATOM 856 N N . ILE A 1 100 ? -6.075 1.588 -4.511 1.00 98.44 100 ILE A N 1
ATOM 857 C CA . ILE A 1 100 ? -7.391 1.084 -4.087 1.00 98.44 100 ILE A CA 1
ATOM 858 C C . ILE A 1 100 ? -8.460 1.422 -5.131 1.00 98.44 100 ILE A C 1
ATOM 860 O O . ILE A 1 100 ? -9.248 0.554 -5.506 1.00 98.44 100 ILE A O 1
ATOM 864 N N . LYS A 1 101 ? -8.444 2.643 -5.684 1.00 97.38 101 LYS A N 1
ATOM 865 C CA . LYS A 1 101 ? -9.329 3.029 -6.796 1.00 97.38 101 LYS A CA 1
ATOM 866 C C . LYS A 1 101 ? -9.130 2.150 -8.038 1.00 97.38 101 LYS A C 1
ATOM 868 O O . LYS A 1 101 ? -10.089 1.919 -8.768 1.00 97.38 101 LYS A O 1
ATOM 873 N N . ASN A 1 102 ? -7.914 1.653 -8.260 1.00 97.44 102 ASN A N 1
ATOM 874 C CA . ASN A 1 102 ? -7.575 0.733 -9.348 1.00 97.44 102 ASN A CA 1
ATOM 875 C C . ASN A 1 102 ? -7.731 -0.756 -8.973 1.00 97.44 102 ASN A C 1
ATOM 877 O O . ASN A 1 102 ? -7.310 -1.623 -9.732 1.00 97.44 102 ASN A O 1
ATOM 881 N N . GLY A 1 103 ? -8.363 -1.071 -7.838 1.00 97.19 103 GLY A N 1
ATOM 882 C CA . GLY A 1 103 ? -8.749 -2.437 -7.476 1.00 97.19 103 GLY A CA 1
ATOM 883 C C . GLY A 1 103 ? -7.834 -3.143 -6.475 1.00 97.19 103 GLY A C 1
ATOM 884 O O . GLY A 1 103 ? -8.049 -4.322 -6.210 1.00 97.19 103 GLY A O 1
ATOM 885 N N . ALA A 1 104 ? -6.841 -2.465 -5.890 1.00 98.12 104 ALA A N 1
ATOM 886 C CA . ALA A 1 104 ? -6.040 -3.056 -4.818 1.00 98.12 104 ALA A CA 1
ATOM 887 C C . ALA A 1 104 ? -6.912 -3.331 -3.580 1.00 98.12 104 ALA A C 1
ATOM 889 O O . ALA A 1 104 ? -7.624 -2.447 -3.097 1.00 98.12 104 ALA A O 1
ATOM 890 N N . ASN A 1 105 ? -6.844 -4.547 -3.034 1.00 97.94 105 ASN A N 1
ATOM 891 C CA . ASN A 1 105 ? -7.691 -4.950 -1.918 1.00 97.94 105 ASN A CA 1
ATOM 892 C C . ASN A 1 105 ? -7.055 -4.575 -0.571 1.00 97.94 105 ASN A C 1
ATOM 894 O O . ASN A 1 105 ? -6.118 -5.226 -0.105 1.00 97.94 105 ASN A O 1
ATOM 898 N N . ILE A 1 106 ? -7.616 -3.572 0.111 1.00 98.12 106 ILE A N 1
ATOM 899 C CA . ILE A 1 106 ? -7.157 -3.148 1.447 1.00 98.12 106 ILE A CA 1
ATOM 900 C C . ILE A 1 106 ? -7.306 -4.239 2.523 1.00 98.12 106 ILE A C 1
ATOM 902 O O . ILE A 1 106 ? -6.595 -4.226 3.525 1.00 98.12 106 ILE A O 1
ATOM 906 N N . ASN A 1 107 ? -8.198 -5.210 2.303 1.00 97.88 107 ASN A N 1
ATOM 907 C CA . ASN A 1 107 ? -8.458 -6.333 3.206 1.00 97.88 107 ASN A CA 1
ATOM 908 C C . ASN A 1 107 ? -7.631 -7.582 2.861 1.00 97.88 107 ASN A C 1
ATOM 910 O O . ASN A 1 107 ? -7.870 -8.660 3.415 1.00 97.88 107 ASN A O 1
ATOM 914 N N . ARG A 1 108 ? -6.666 -7.468 1.940 1.00 95.25 108 ARG A N 1
ATOM 915 C CA . ARG A 1 108 ? -5.742 -8.554 1.614 1.00 95.25 108 ARG A CA 1
ATOM 916 C C . ARG A 1 108 ? -4.982 -9.014 2.855 1.00 95.25 108 ARG A C 1
ATOM 918 O O . ARG A 1 108 ? -4.603 -8.217 3.716 1.00 95.25 108 ARG A O 1
ATOM 925 N N . LYS A 1 109 ? -4.738 -10.323 2.912 1.00 94.62 109 LYS A N 1
ATOM 926 C CA . LYS A 1 109 ? -3.944 -10.950 3.966 1.00 94.62 109 LYS A CA 1
ATOM 927 C C . LYS A 1 109 ? -2.536 -11.288 3.480 1.00 94.62 109 LYS A C 1
ATOM 929 O O . LYS A 1 109 ? -2.370 -11.752 2.355 1.00 94.62 109 LYS A O 1
ATOM 934 N N . TYR A 1 110 ? -1.565 -11.111 4.367 1.00 93.19 110 TYR A N 1
ATOM 935 C CA . TYR A 1 110 ? -0.154 -11.457 4.205 1.00 93.19 110 TYR A CA 1
ATOM 936 C C . TYR A 1 110 ? 0.176 -12.536 5.246 1.00 93.19 110 TYR A C 1
ATOM 938 O O . TYR A 1 110 ? 0.212 -12.242 6.436 1.00 93.19 110 TYR A O 1
ATOM 946 N N . ASP A 1 111 ? 0.301 -13.799 4.837 1.00 88.62 111 ASP A N 1
ATOM 947 C CA . ASP A 1 111 ? 0.381 -14.958 5.753 1.00 88.62 111 ASP A CA 1
ATOM 948 C C . ASP A 1 111 ? -0.749 -15.047 6.791 1.00 88.62 111 ASP A C 1
ATOM 950 O O . ASP A 1 111 ? -0.534 -15.129 8.002 1.00 88.62 111 ASP A O 1
ATOM 954 N N . ASN A 1 112 ? -1.997 -14.920 6.345 1.00 89.06 112 ASN A N 1
ATOM 955 C CA . ASN A 1 112 ? -3.161 -14.815 7.234 1.00 89.06 112 ASN A CA 1
ATOM 956 C C . ASN A 1 112 ? -3.173 -13.584 8.166 1.00 89.06 112 ASN A C 1
ATOM 958 O O . ASN A 1 112 ? -4.155 -13.395 8.889 1.00 89.06 112 ASN A O 1
ATOM 962 N N . MET A 1 113 ? -2.158 -12.713 8.141 1.00 95.00 113 MET A N 1
ATOM 963 C CA . MET A 1 113 ? -2.189 -11.430 8.840 1.00 95.00 113 MET A CA 1
ATOM 964 C C . MET A 1 113 ? -2.961 -10.407 8.018 1.00 95.00 113 MET A C 1
ATOM 966 O O . MET A 1 113 ? -2.756 -10.286 6.814 1.00 95.00 113 MET A O 1
ATOM 970 N N . THR A 1 114 ? -3.836 -9.646 8.668 1.00 96.81 114 THR A N 1
ATOM 971 C CA . THR A 1 114 ? -4.426 -8.455 8.054 1.00 96.81 114 THR A CA 1
ATOM 972 C C . THR A 1 114 ? -3.342 -7.413 7.771 1.00 96.81 114 THR A C 1
ATOM 974 O O . THR A 1 114 ? -2.278 -7.435 8.397 1.00 96.81 114 THR A O 1
ATOM 977 N N . LEU A 1 115 ? -3.611 -6.471 6.862 1.00 97.38 115 LEU A N 1
ATOM 978 C CA . LEU A 1 115 ? -2.727 -5.326 6.620 1.00 97.38 115 LEU A CA 1
ATOM 979 C C . LEU A 1 115 ? -2.367 -4.604 7.929 1.00 97.38 115 LEU A C 1
ATOM 981 O O . LEU A 1 115 ? -1.192 -4.363 8.195 1.00 97.38 115 LEU A O 1
ATOM 985 N N . LEU A 1 116 ? -3.362 -4.324 8.778 1.00 97.75 116 LEU A N 1
ATOM 986 C CA . LEU A 1 116 ? -3.147 -3.667 10.066 1.00 97.75 116 LEU A CA 1
ATOM 987 C C . LEU A 1 116 ? -2.231 -4.486 10.986 1.00 97.75 116 LEU A C 1
ATOM 989 O O . LEU A 1 116 ? -1.279 -3.941 11.550 1.00 97.75 116 LEU A O 1
ATOM 993 N N . LYS A 1 117 ? -2.476 -5.799 11.102 1.00 97.31 117 LYS A N 1
ATOM 994 C CA . LYS A 1 117 ? -1.635 -6.691 11.908 1.00 97.31 117 LYS A CA 1
ATOM 995 C C . LYS A 1 117 ? -0.197 -6.715 11.410 1.00 97.31 117 LYS A C 1
ATOM 997 O O . LYS A 1 117 ? 0.720 -6.615 12.224 1.00 97.31 117 LYS A O 1
ATOM 1002 N N . TYR A 1 118 ? -0.004 -6.798 10.096 1.00 97.06 118 TYR A N 1
ATOM 1003 C CA . TYR A 1 118 ? 1.324 -6.768 9.499 1.00 97.06 118 TYR A CA 1
ATOM 1004 C C . TYR A 1 118 ? 2.055 -5.462 9.838 1.00 97.06 118 TYR A C 1
ATOM 1006 O O . TYR A 1 118 ? 3.142 -5.509 10.416 1.00 97.06 118 TYR A O 1
ATOM 1014 N N . LEU A 1 119 ? 1.427 -4.307 9.579 1.00 97.12 119 LEU A N 1
ATOM 1015 C CA . LEU A 1 119 ? 2.004 -2.986 9.848 1.00 97.12 119 LEU A CA 1
ATOM 1016 C C . LEU A 1 119 ? 2.387 -2.805 11.322 1.00 97.12 119 LEU A C 1
ATOM 1018 O O . LEU A 1 119 ? 3.441 -2.246 11.611 1.00 97.12 119 LEU A O 1
ATOM 1022 N N . ILE A 1 120 ? 1.566 -3.283 12.261 1.00 96.75 120 ILE A N 1
ATOM 1023 C CA . ILE A 1 120 ? 1.880 -3.204 13.693 1.00 96.75 120 ILE A CA 1
ATOM 1024 C C . ILE A 1 120 ? 3.032 -4.143 14.063 1.00 96.75 120 ILE A C 1
ATOM 1026 O O . ILE A 1 120 ? 3.954 -3.709 14.749 1.00 96.75 120 ILE A O 1
ATOM 1030 N N . SER A 1 121 ? 3.009 -5.395 13.594 1.00 94.62 121 SER A N 1
ATOM 1031 C CA . SER A 1 121 ? 4.027 -6.404 13.929 1.00 94.62 121 SER A CA 1
ATOM 1032 C C . SER A 1 121 ? 5.425 -6.080 13.396 1.00 94.62 121 SER A C 1
ATOM 1034 O O . SER A 1 121 ? 6.416 -6.518 13.969 1.00 94.62 121 SER A O 1
ATOM 1036 N N . LYS A 1 122 ? 5.495 -5.319 12.300 1.00 95.06 122 LYS A N 1
ATOM 1037 C CA . LYS A 1 122 ? 6.737 -4.870 11.661 1.00 95.06 122 LYS A CA 1
ATOM 1038 C C . LYS A 1 122 ? 7.097 -3.423 12.004 1.00 95.06 122 LYS A C 1
ATOM 1040 O O . LYS A 1 122 ? 7.974 -2.854 11.371 1.00 95.06 122 LYS A O 1
ATOM 1045 N N . GLU A 1 123 ? 6.393 -2.822 12.965 1.00 95.69 123 GLU A N 1
ATOM 1046 C CA . GLU A 1 123 ? 6.626 -1.450 13.439 1.00 95.69 123 GLU A CA 1
ATOM 1047 C C . GLU A 1 123 ? 6.487 -0.353 12.363 1.00 95.69 123 GLU A C 1
ATOM 1049 O O . GLU A 1 123 ? 6.940 0.774 12.540 1.00 95.69 123 GLU A O 1
ATOM 1054 N N . TYR A 1 124 ? 5.781 -0.638 11.266 1.00 96.50 124 TYR A N 1
ATOM 1055 C CA . TYR A 1 124 ? 5.464 0.342 10.220 1.00 96.50 124 TYR A CA 1
ATOM 1056 C C . TYR A 1 124 ? 4.201 1.153 10.508 1.00 96.50 124 TYR A C 1
ATOM 1058 O O . TYR A 1 124 ? 3.953 2.172 9.863 1.00 96.50 124 TYR A O 1
ATOM 1066 N N . PHE A 1 125 ? 3.365 0.695 11.439 1.00 97.81 125 PHE A N 1
ATOM 1067 C CA . PHE A 1 125 ? 2.103 1.347 11.756 1.00 97.81 125 PHE A CA 1
ATOM 1068 C C . PHE A 1 125 ? 2.301 2.744 12.355 1.00 97.81 125 PHE A C 1
ATOM 1070 O O . PHE A 1 125 ? 3.024 2.915 13.338 1.00 97.81 125 PHE A O 1
ATOM 1077 N N . ILE A 1 126 ? 1.548 3.713 11.833 1.00 96.56 126 ILE A N 1
ATOM 1078 C CA . ILE A 1 126 ? 1.385 5.050 12.409 1.00 96.56 126 ILE A CA 1
ATOM 1079 C C . ILE A 1 126 ? -0.101 5.386 12.567 1.00 96.56 126 ILE A C 1
ATOM 1081 O O . ILE A 1 126 ? -0.946 4.859 11.843 1.00 96.56 126 ILE A O 1
ATOM 1085 N N . LYS A 1 127 ? -0.406 6.293 13.502 1.00 96.00 127 LYS A N 1
ATOM 1086 C CA . LYS A 1 127 ? -1.775 6.690 13.869 1.00 96.00 127 LYS A CA 1
ATOM 1087 C C . LYS A 1 127 ? -2.619 7.123 12.660 1.00 96.00 127 LYS A C 1
ATOM 1089 O O . LYS A 1 127 ? -3.764 6.698 12.541 1.00 96.00 127 LYS A O 1
ATOM 1094 N N . ASP A 1 128 ? -2.034 7.892 11.743 1.00 95.44 128 ASP A N 1
ATOM 1095 C CA . ASP A 1 128 ? -2.714 8.433 10.556 1.00 95.44 128 ASP A CA 1
ATOM 1096 C C . ASP A 1 128 ? -3.265 7.351 9.617 1.00 95.44 128 ASP A C 1
ATOM 1098 O O . ASP A 1 128 ? -4.178 7.609 8.838 1.00 95.44 128 ASP A O 1
ATOM 1102 N N . PHE A 1 129 ? -2.760 6.116 9.685 1.00 98.00 129 PHE A N 1
ATOM 1103 C CA . PHE A 1 129 ? -3.300 5.032 8.868 1.00 98.00 129 PHE A CA 1
ATOM 1104 C C . PHE A 1 129 ? -4.731 4.659 9.245 1.00 98.00 129 PHE A C 1
ATOM 1106 O O . PHE A 1 129 ? -5.434 4.112 8.403 1.00 98.00 129 PHE A O 1
ATOM 1113 N N . ILE A 1 130 ? -5.192 4.962 10.462 1.00 98.31 130 ILE A N 1
ATOM 1114 C CA . ILE A 1 130 ? -6.557 4.638 10.890 1.00 98.31 130 ILE A CA 1
ATOM 1115 C C . ILE A 1 130 ? -7.594 5.357 10.026 1.00 98.31 130 ILE A C 1
ATOM 1117 O O . ILE A 1 130 ? -8.496 4.698 9.509 1.00 98.31 130 ILE A O 1
ATOM 1121 N N . SER A 1 131 ? -7.433 6.660 9.784 1.00 97.31 131 SER A N 1
ATOM 1122 C CA . SER 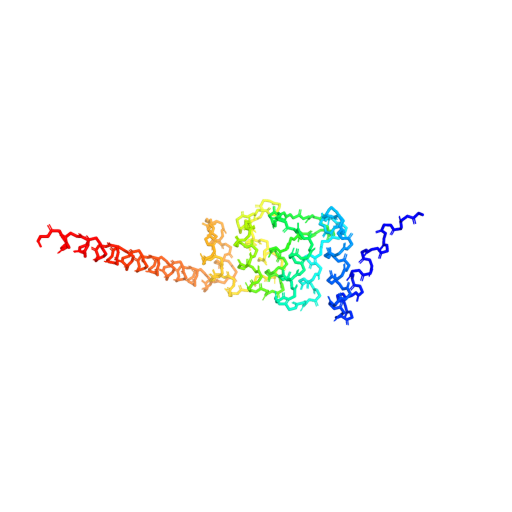A 1 131 ? -8.365 7.418 8.938 1.00 97.31 131 SER A CA 1
ATOM 1123 C C . SER A 1 131 ? -8.373 6.892 7.498 1.00 97.31 131 SER A C 1
ATOM 1125 O O . SER A 1 131 ? -9.430 6.760 6.883 1.00 97.31 131 SER A O 1
ATOM 1127 N N . ILE A 1 132 ? -7.211 6.487 6.975 1.00 97.75 132 ILE A N 1
ATOM 1128 C CA . ILE A 1 132 ? -7.077 5.896 5.635 1.00 97.75 132 ILE A CA 1
ATOM 1129 C C . ILE A 1 132 ? -7.777 4.542 5.554 1.00 97.75 132 ILE A C 1
ATOM 1131 O O . ILE A 1 132 ? -8.521 4.301 4.603 1.00 97.75 132 ILE A O 1
ATOM 1135 N N . LEU A 1 133 ? -7.553 3.665 6.537 1.00 98.31 133 LEU A N 1
ATOM 1136 C CA . LEU A 1 133 ? -8.189 2.351 6.617 1.00 98.31 133 LEU A CA 1
ATOM 1137 C C . LEU A 1 133 ? -9.715 2.503 6.655 1.00 98.31 133 LEU A C 1
ATOM 1139 O O . LEU A 1 133 ? -10.408 1.882 5.851 1.00 98.31 133 LEU A O 1
ATOM 1143 N N . VAL A 1 134 ? -10.236 3.378 7.520 1.00 98.00 134 VAL A N 1
ATOM 1144 C CA . VAL A 1 134 ? -11.678 3.649 7.635 1.00 98.00 134 VAL A CA 1
ATOM 1145 C C . VAL A 1 134 ? -12.244 4.202 6.327 1.00 98.00 134 VAL A C 1
ATOM 1147 O O . VAL A 1 134 ? -13.189 3.637 5.776 1.00 98.00 134 VAL A O 1
ATOM 1150 N N . LYS A 1 135 ? -11.638 5.263 5.783 1.00 96.44 135 LYS A N 1
ATOM 1151 C CA . LYS A 1 135 ? -12.097 5.918 4.550 1.00 96.44 135 LYS A CA 1
ATOM 1152 C C . LYS A 1 135 ? -12.153 4.954 3.365 1.00 96.44 135 LYS A C 1
ATOM 1154 O O . LYS A 1 135 ? -13.069 5.035 2.546 1.00 96.44 135 LYS A O 1
ATOM 1159 N N . ASN A 1 136 ? -11.198 4.030 3.294 1.00 96.62 136 ASN A N 1
ATOM 1160 C CA . ASN A 1 136 ? -11.112 3.021 2.244 1.00 96.62 136 ASN A CA 1
ATOM 1161 C C . ASN A 1 136 ? -11.820 1.704 2.603 1.00 96.62 136 ASN A C 1
ATOM 1163 O O . ASN A 1 136 ? -11.586 0.685 1.955 1.00 96.62 136 ASN A O 1
ATOM 1167 N N . LYS A 1 137 ? -12.726 1.722 3.591 1.00 95.94 137 LYS A N 1
ATOM 1168 C CA . LYS A 1 137 ? -13.606 0.598 3.950 1.00 95.94 137 LYS A CA 1
ATOM 1169 C C . LYS A 1 137 ? -12.844 -0.678 4.330 1.00 95.94 137 LYS A C 1
ATOM 1171 O O . LYS A 1 137 ? -13.255 -1.790 3.987 1.00 95.94 137 LYS A O 1
ATOM 1176 N N . TYR A 1 138 ? -11.734 -0.529 5.046 1.00 98.25 138 TYR A N 1
ATOM 1177 C CA . TYR A 1 138 ? -11.093 -1.647 5.728 1.00 98.25 138 TYR A CA 1
ATOM 1178 C C . TYR A 1 138 ? -12.063 -2.273 6.741 1.00 98.25 138 TYR A C 1
ATOM 1180 O O . TYR A 1 138 ? -12.725 -1.574 7.510 1.00 98.25 138 TYR A O 1
ATOM 1188 N N . VAL A 1 139 ? -12.144 -3.601 6.747 1.00 97.56 139 VAL A N 1
ATOM 1189 C CA . VAL A 1 139 ? -13.032 -4.359 7.629 1.00 97.56 139 VAL A CA 1
ATOM 1190 C C . VAL A 1 139 ? -12.289 -4.684 8.919 1.00 97.56 139 VAL A C 1
ATOM 1192 O O . VAL A 1 139 ? -11.510 -5.634 8.984 1.00 97.56 139 VAL A O 1
ATOM 1195 N N . PHE A 1 140 ? -12.557 -3.902 9.963 1.00 97.62 140 PHE A N 1
ATOM 1196 C CA . PHE A 1 140 ? -12.000 -4.148 11.290 1.00 97.62 140 PHE A CA 1
ATOM 1197 C C . PHE A 1 140 ? -12.616 -5.395 11.929 1.00 97.62 140 PHE A C 1
ATOM 1199 O O . PHE A 1 140 ? -13.830 -5.516 12.089 1.00 97.62 140 PHE A O 1
ATOM 1206 N N . SER A 1 141 ? -11.753 -6.321 12.333 1.00 96.69 141 SER A N 1
ATOM 1207 C CA . SER A 1 141 ? -12.116 -7.507 13.106 1.00 96.69 141 SER A CA 1
ATOM 1208 C C . SER A 1 141 ? -11.965 -7.277 14.614 1.00 96.69 141 SER A C 1
ATOM 1210 O O . SER A 1 141 ? -11.269 -6.366 15.062 1.00 96.69 141 SER A O 1
ATOM 1212 N N . ARG A 1 142 ? -12.528 -8.172 15.439 1.00 96.69 142 ARG A N 1
ATOM 1213 C CA . ARG A 1 142 ? -12.280 -8.162 16.895 1.00 96.69 142 ARG A CA 1
ATOM 1214 C C . ARG A 1 142 ? -10.785 -8.243 17.231 1.00 96.69 142 ARG A C 1
ATOM 1216 O O . ARG A 1 142 ? -10.332 -7.587 18.164 1.00 96.69 142 ARG A O 1
ATOM 1223 N N . SER A 1 143 ? -10.015 -9.026 16.472 1.00 95.62 143 SER A N 1
ATOM 1224 C CA . SER A 1 143 ? -8.561 -9.112 16.646 1.00 95.62 143 SER A CA 1
ATOM 1225 C C . SER A 1 143 ? -7.843 -7.805 16.320 1.00 95.62 143 SER A C 1
ATOM 1227 O O . SER A 1 143 ? -6.865 -7.492 16.990 1.00 95.62 143 SER A O 1
ATOM 1229 N N . ASP A 1 144 ? -8.331 -7.035 15.346 1.00 97.38 144 ASP A N 1
ATOM 1230 C CA . ASP A 1 144 ? -7.758 -5.728 15.012 1.00 97.38 144 ASP A CA 1
ATOM 1231 C C . ASP A 1 144 ? -7.961 -4.732 16.160 1.00 97.38 144 ASP A C 1
ATOM 1233 O O . ASP A 1 144 ? -7.012 -4.074 16.576 1.00 97.38 144 ASP A O 1
ATOM 1237 N N . PHE A 1 145 ? -9.164 -4.673 16.742 1.00 97.56 145 PHE A N 1
ATOM 1238 C CA . PHE A 1 145 ? -9.427 -3.814 17.903 1.00 97.56 145 PHE A CA 1
ATOM 1239 C C . PHE A 1 145 ? -8.586 -4.201 19.122 1.00 97.56 145 PHE A C 1
ATOM 1241 O O . PHE A 1 145 ? -8.025 -3.325 19.779 1.00 97.56 145 PHE A O 1
ATOM 1248 N N . ASN A 1 146 ? -8.444 -5.502 19.396 1.00 96.81 146 ASN A N 1
ATOM 1249 C CA . ASN A 1 146 ? -7.567 -5.982 20.465 1.00 96.81 146 ASN A CA 1
ATOM 1250 C C . ASN A 1 146 ? -6.112 -5.553 20.231 1.00 96.81 146 ASN A C 1
ATOM 1252 O O . ASN A 1 146 ? -5.439 -5.138 21.170 1.00 96.81 146 ASN A O 1
ATOM 1256 N N . LEU A 1 147 ? -5.637 -5.634 18.986 1.00 96.94 147 LEU A N 1
ATOM 1257 C CA . LEU A 1 147 ? -4.279 -5.245 18.622 1.00 96.94 147 LEU A CA 1
ATOM 1258 C C . LEU A 1 147 ? -4.046 -3.738 18.804 1.00 96.94 147 LEU A C 1
ATOM 1260 O O . LEU A 1 147 ? -3.017 -3.339 19.343 1.00 96.94 147 LEU A O 1
ATOM 1264 N N . LEU A 1 148 ? -5.006 -2.907 18.392 1.00 97.62 148 LEU A N 1
ATOM 1265 C CA . LEU A 1 148 ? -4.952 -1.457 18.587 1.00 97.62 148 LEU A CA 1
ATOM 1266 C C . LEU A 1 148 ? -4.936 -1.099 20.074 1.00 97.62 148 LEU A C 1
ATOM 1268 O O . LEU A 1 148 ? -4.061 -0.353 20.497 1.00 97.62 148 LEU A O 1
ATOM 1272 N N . PHE A 1 149 ? -5.835 -1.694 20.865 1.00 96.25 149 PHE A N 1
ATOM 1273 C CA . PHE A 1 149 ? -5.892 -1.518 22.319 1.00 96.25 149 PHE A CA 1
ATOM 1274 C C . PHE A 1 149 ? -4.573 -1.894 23.005 1.00 96.25 149 PHE A C 1
ATOM 1276 O O . PHE A 1 149 ? -4.094 -1.155 23.859 1.00 96.25 149 PHE A O 1
ATOM 1283 N N . GLN A 1 150 ? -3.977 -3.028 22.620 1.00 96.25 150 GLN A N 1
ATOM 1284 C CA . GLN A 1 150 ? -2.698 -3.486 23.171 1.00 96.25 150 GLN A CA 1
ATOM 1285 C C . GLN A 1 150 ? -1.532 -2.571 22.795 1.00 96.25 150 GLN A C 1
ATOM 1287 O O . GLN A 1 150 ? -0.608 -2.415 23.589 1.00 96.25 150 GLN A O 1
ATOM 1292 N N . LYS A 1 151 ? -1.554 -1.988 21.591 1.00 95.19 151 LYS A N 1
ATOM 1293 C CA . LYS A 1 151 ? -0.504 -1.075 21.139 1.00 95.19 151 LYS A CA 1
ATOM 1294 C C . LYS A 1 151 ? -0.584 0.274 21.851 1.00 95.19 151 LYS A C 1
ATOM 1296 O O . LYS A 1 151 ? 0.441 0.767 22.306 1.00 95.19 151 LYS A O 1
ATOM 1301 N N . ASP A 1 152 ? -1.773 0.867 21.902 1.00 95.69 152 ASP A N 1
ATOM 1302 C CA . ASP A 1 152 ? -2.060 2.123 22.598 1.00 95.69 152 ASP A CA 1
ATOM 1303 C C . ASP A 1 152 ? -3.581 2.275 22.743 1.00 95.69 152 ASP A C 1
ATOM 1305 O O . ASP A 1 152 ? -4.314 2.310 21.751 1.00 95.69 152 ASP A O 1
ATOM 1309 N N . PHE A 1 153 ? -4.057 2.413 23.984 1.00 93.94 153 PHE A N 1
ATOM 1310 C CA . PHE A 1 153 ? -5.474 2.607 24.292 1.00 93.94 153 PHE A CA 1
ATOM 1311 C C . PHE A 1 153 ? -6.106 3.740 23.473 1.00 93.94 153 PHE A C 1
ATOM 1313 O O . PHE A 1 153 ? -7.237 3.608 23.021 1.00 93.94 153 PHE A O 1
ATOM 1320 N N . ASN A 1 154 ? -5.389 4.828 23.191 1.00 97.00 154 ASN A N 1
ATOM 1321 C CA . ASN A 1 154 ? -5.949 5.950 22.434 1.00 97.00 154 ASN A CA 1
ATOM 1322 C C . ASN A 1 154 ? -6.237 5.607 20.963 1.00 97.00 154 ASN A C 1
ATOM 1324 O O . ASN A 1 154 ? -7.066 6.264 20.331 1.00 97.00 154 ASN A O 1
ATOM 1328 N N . LEU A 1 155 ? -5.599 4.572 20.404 1.00 97.56 155 LEU A N 1
ATOM 1329 C CA . LEU A 1 155 ? -5.854 4.138 19.029 1.00 97.56 155 LEU A CA 1
ATOM 1330 C C . LEU A 1 155 ? -7.242 3.519 18.869 1.00 97.56 155 LEU A C 1
ATOM 1332 O O . LEU A 1 155 ? -7.857 3.696 17.817 1.00 97.56 155 LEU A O 1
ATOM 1336 N N . ILE A 1 156 ? -7.757 2.815 19.885 1.00 96.75 156 ILE A N 1
ATOM 1337 C CA . ILE A 1 156 ? -9.107 2.243 19.800 1.00 96.75 156 ILE A CA 1
ATOM 1338 C C . ILE A 1 156 ? -10.165 3.349 19.792 1.00 96.75 156 ILE A C 1
ATOM 1340 O O . ILE A 1 156 ? -11.086 3.297 18.980 1.00 96.75 156 ILE A O 1
ATOM 1344 N N . ILE A 1 157 ? -9.981 4.382 20.623 1.00 97.00 157 ILE A N 1
ATOM 1345 C CA . ILE A 1 157 ? -10.870 5.545 20.692 1.00 97.00 157 ILE A CA 1
ATOM 1346 C C . ILE A 1 157 ? -10.876 6.271 19.349 1.00 97.00 157 ILE A C 1
ATOM 1348 O O . ILE A 1 157 ? -11.938 6.414 18.749 1.00 97.00 157 ILE A O 1
ATOM 1352 N N . LEU A 1 158 ? -9.691 6.592 18.815 1.00 97.88 158 LEU A N 1
ATOM 1353 C CA . LEU A 1 158 ? -9.557 7.201 17.490 1.00 97.88 158 LEU A CA 1
ATOM 1354 C C . LEU A 1 158 ? -10.263 6.382 16.403 1.00 97.88 158 LEU A C 1
ATOM 1356 O O . LEU A 1 158 ? -10.930 6.935 15.537 1.00 97.88 158 LEU A O 1
ATOM 1360 N N . THR A 1 159 ? -10.115 5.057 16.428 1.00 98.00 159 THR A N 1
ATOM 1361 C CA . THR A 1 159 ? -10.723 4.193 15.408 1.00 98.00 159 THR A CA 1
ATOM 1362 C C . THR A 1 159 ? -12.246 4.287 15.439 1.00 98.00 159 THR A C 1
ATOM 1364 O O . THR A 1 159 ? -12.872 4.392 14.386 1.00 98.00 159 THR A O 1
ATOM 1367 N N . PHE A 1 160 ? -12.856 4.300 16.627 1.00 97.56 160 PHE A N 1
ATOM 1368 C CA . PHE A 1 160 ? -14.301 4.492 16.758 1.00 97.56 160 PHE A CA 1
ATOM 1369 C C . PHE A 1 160 ? -14.752 5.895 16.343 1.00 97.56 160 PHE A C 1
ATOM 1371 O O . PHE A 1 160 ? -15.798 6.022 15.702 1.00 97.56 160 PHE A O 1
ATOM 1378 N N . GLU A 1 161 ? -13.976 6.932 16.662 1.00 97.75 161 GLU A N 1
ATOM 1379 C CA . GLU A 1 161 ? -14.245 8.308 16.229 1.00 97.75 161 GLU A CA 1
ATOM 1380 C C . GLU A 1 161 ? -14.247 8.418 14.699 1.00 97.75 161 GLU A C 1
ATOM 1382 O O . GLU A 1 161 ? -15.219 8.905 14.122 1.00 97.75 161 GLU A O 1
ATOM 1387 N N . GLU A 1 162 ? -13.216 7.892 14.035 1.00 98.06 162 GLU A N 1
ATOM 1388 C CA . GLU A 1 162 ? -13.091 7.893 12.573 1.00 98.06 162 GLU A CA 1
ATOM 1389 C C . GLU A 1 162 ? -14.228 7.108 11.901 1.00 98.06 162 GLU A C 1
ATOM 1391 O O . GLU A 1 162 ? -14.836 7.599 10.950 1.00 98.06 162 GLU A O 1
ATOM 1396 N N . ILE A 1 163 ? -14.581 5.919 12.411 1.00 97.44 163 ILE A N 1
ATOM 1397 C CA . ILE A 1 163 ? -15.717 5.130 11.893 1.00 97.44 163 ILE A CA 1
ATOM 1398 C C . ILE A 1 163 ? -17.031 5.908 12.041 1.00 97.44 163 ILE A C 1
ATOM 1400 O O . ILE A 1 163 ? -17.830 5.966 11.104 1.00 97.44 163 ILE A O 1
ATOM 1404 N N . THR A 1 164 ? -17.256 6.526 13.202 1.00 96.75 164 THR A N 1
ATOM 1405 C CA . THR A 1 164 ? -18.473 7.306 13.475 1.00 96.75 164 THR A CA 1
ATOM 1406 C C . THR A 1 164 ? -18.566 8.515 12.547 1.00 96.75 164 THR A C 1
ATOM 1408 O O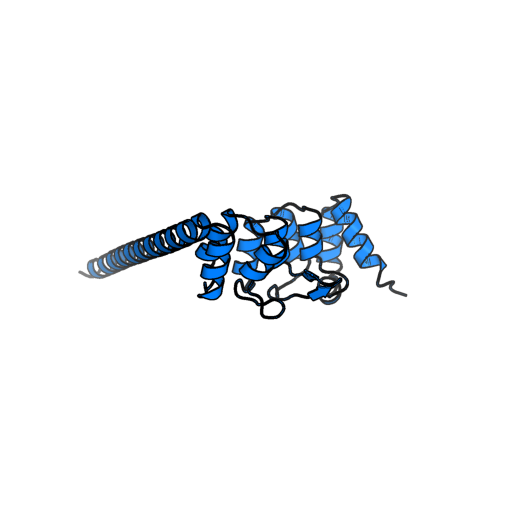 . THR A 1 164 ? -19.617 8.763 11.952 1.00 96.75 164 THR A O 1
ATOM 1411 N N . LEU A 1 165 ? -17.458 9.240 12.373 1.00 96.38 165 LEU A N 1
ATOM 1412 C CA . LEU A 1 165 ? -17.369 10.385 11.473 1.00 96.38 165 LEU A CA 1
ATOM 1413 C C . LEU A 1 165 ? -17.616 9.977 10.017 1.00 96.38 165 LEU A C 1
ATOM 1415 O O . LEU A 1 165 ? -18.392 10.631 9.318 1.00 96.38 165 LEU A O 1
ATOM 1419 N N . TYR A 1 166 ? -17.001 8.882 9.566 1.00 95.81 166 TYR A N 1
ATOM 1420 C CA . TYR A 1 166 ? -17.203 8.340 8.226 1.00 95.81 166 TYR A CA 1
ATOM 1421 C C . TYR A 1 166 ? -18.677 8.008 7.964 1.00 95.81 166 TYR A C 1
ATOM 1423 O O . TYR A 1 166 ? -19.238 8.457 6.963 1.00 95.81 166 TYR A O 1
ATOM 1431 N N . ASN A 1 167 ? -19.326 7.291 8.885 1.00 93.06 167 ASN A N 1
ATOM 1432 C CA . ASN A 1 167 ? -20.733 6.912 8.749 1.00 93.06 167 ASN A CA 1
ATOM 1433 C C . ASN A 1 167 ? -21.653 8.141 8.695 1.00 93.06 167 ASN A C 1
ATOM 1435 O O . ASN A 1 167 ? -22.483 8.240 7.793 1.00 93.06 167 ASN A O 1
ATOM 1439 N N . LYS A 1 168 ? -21.438 9.130 9.572 1.00 94.19 168 LYS A N 1
ATOM 1440 C CA . LYS A 1 168 ? -22.195 10.391 9.565 1.00 94.19 168 LYS A CA 1
ATOM 1441 C C . LYS A 1 168 ? -22.041 11.157 8.245 1.00 94.19 168 LYS A C 1
ATOM 1443 O O . LYS A 1 168 ? -23.009 11.700 7.714 1.00 94.19 168 LYS A O 1
ATOM 1448 N N . ASN A 1 169 ? -20.829 11.200 7.691 1.00 91.75 169 ASN A N 1
ATOM 1449 C CA . ASN A 1 169 ? -20.577 11.853 6.406 1.00 91.75 169 ASN A CA 1
ATOM 1450 C C . ASN A 1 169 ? -21.294 11.136 5.252 1.00 91.75 169 ASN A C 1
ATOM 1452 O O . ASN A 1 169 ? -21.850 11.799 4.375 1.00 91.75 169 ASN A O 1
ATOM 1456 N N . MET A 1 170 ? -21.334 9.802 5.272 1.00 88.81 170 MET A N 1
ATOM 1457 C CA . MET A 1 170 ? -22.065 9.003 4.285 1.00 88.81 170 MET A CA 1
ATOM 1458 C C . MET A 1 170 ? -23.585 9.206 4.375 1.00 88.81 170 MET A C 1
ATOM 1460 O O . MET A 1 170 ? -24.240 9.349 3.342 1.00 88.81 170 MET A O 1
ATOM 1464 N N . GLU A 1 171 ? -24.151 9.277 5.582 1.00 86.31 171 GLU A N 1
ATOM 1465 C CA . GLU A 1 171 ? -25.573 9.585 5.800 1.00 86.31 171 GLU A CA 1
ATOM 1466 C C . GLU A 1 171 ? -25.952 10.958 5.230 1.00 86.31 171 GLU A C 1
ATOM 1468 O O . GLU A 1 171 ? -26.917 11.073 4.471 1.00 86.31 171 GLU A O 1
ATOM 1473 N N . ASN A 1 172 ? -25.144 11.985 5.510 1.00 83.56 172 ASN A N 1
ATOM 1474 C CA . ASN A 1 172 ? -25.359 13.337 4.988 1.00 83.56 172 ASN A CA 1
ATOM 1475 C C . ASN A 1 172 ? -25.291 13.390 3.452 1.00 83.56 172 ASN A C 1
ATOM 1477 O O . ASN A 1 172 ? -26.109 14.060 2.819 1.00 83.56 172 ASN A O 1
ATOM 1481 N N . MET A 1 173 ? -24.341 12.678 2.833 1.00 79.69 173 MET A N 1
ATOM 1482 C CA . MET A 1 173 ? -24.260 12.588 1.369 1.00 79.69 173 MET A CA 1
ATOM 1483 C C . MET A 1 173 ? -25.497 11.912 0.770 1.00 79.69 173 MET A C 1
ATOM 1485 O O . MET A 1 173 ? -26.036 12.394 -0.227 1.00 79.69 173 MET A O 1
ATOM 1489 N N . ASN A 1 174 ? -25.983 10.835 1.390 1.00 75.75 174 ASN A N 1
ATOM 1490 C CA . ASN A 1 174 ? -27.180 10.131 0.933 1.00 75.75 174 ASN A CA 1
ATOM 1491 C C . ASN A 1 174 ? -28.434 11.012 1.034 1.00 75.75 174 ASN A C 1
ATOM 1493 O O . ASN A 1 174 ? -29.219 11.063 0.087 1.00 75.75 174 ASN A O 1
ATOM 1497 N N . TYR A 1 175 ? -28.589 11.756 2.132 1.00 69.44 175 TYR A N 1
ATOM 1498 C CA . TYR A 1 175 ? -29.707 12.682 2.320 1.00 69.44 175 TYR A CA 1
ATOM 1499 C C . TYR A 1 175 ? -29.707 13.815 1.277 1.00 69.44 175 TYR A C 1
ATOM 1501 O O . TYR A 1 175 ? -30.736 14.108 0.665 1.00 69.44 175 TYR A O 1
ATOM 1509 N N . ASN A 1 176 ? -28.541 14.409 1.001 1.00 68.12 176 ASN A N 1
ATOM 1510 C CA . ASN A 1 176 ? -28.403 15.463 -0.011 1.00 68.12 176 ASN A CA 1
ATOM 1511 C C . ASN A 1 176 ? -28.694 14.957 -1.432 1.00 68.12 176 ASN A C 1
ATOM 1513 O O . ASN A 1 176 ? -29.369 15.638 -2.205 1.00 68.12 176 ASN A O 1
ATOM 1517 N N . ASN A 1 177 ? -28.239 13.749 -1.771 1.00 67.06 177 ASN A N 1
ATOM 1518 C CA . ASN A 1 177 ? -28.532 13.135 -3.067 1.00 67.06 177 ASN A CA 1
ATOM 1519 C C . ASN A 1 177 ? -30.031 12.848 -3.236 1.00 67.06 177 ASN A C 1
ATOM 1521 O O . ASN A 1 177 ? -30.583 13.099 -4.310 1.00 67.06 177 ASN A O 1
ATOM 1525 N N . TYR A 1 178 ? -30.708 12.394 -2.176 1.00 65.19 178 TYR A N 1
ATOM 1526 C CA . TYR A 1 178 ? -32.151 12.162 -2.197 1.00 65.19 178 TYR A CA 1
ATOM 1527 C C . TYR A 1 178 ? -32.931 13.458 -2.464 1.00 65.19 178 TYR A C 1
ATOM 1529 O O . TYR A 1 178 ? -33.765 13.499 -3.372 1.00 65.19 178 TYR A O 1
ATOM 1537 N N . ASN A 1 179 ? -32.601 14.551 -1.771 1.00 57.44 179 ASN A N 1
ATOM 1538 C CA . ASN A 1 179 ? -33.266 15.845 -1.968 1.00 57.44 179 ASN A CA 1
ATOM 1539 C C . ASN A 1 179 ? -33.006 16.441 -3.360 1.00 57.44 179 ASN A C 1
ATOM 1541 O O . ASN A 1 179 ? -33.932 16.947 -3.993 1.00 57.44 179 ASN A O 1
ATOM 1545 N N . ASN A 1 180 ? -31.781 16.322 -3.882 1.00 57.81 180 ASN A N 1
ATOM 1546 C CA . ASN A 1 180 ? -31.458 16.791 -5.232 1.00 57.81 180 ASN A CA 1
ATOM 1547 C C . ASN A 1 180 ? -32.192 15.989 -6.320 1.00 57.81 180 ASN A C 1
ATOM 1549 O O . ASN A 1 180 ? -32.699 16.574 -7.276 1.00 57.81 180 ASN A O 1
ATOM 1553 N N . SER A 1 181 ? -32.312 14.665 -6.166 1.00 58.44 181 SER A N 1
ATOM 1554 C CA . SER A 1 181 ? -33.080 13.833 -7.105 1.00 58.44 181 SER A CA 1
ATOM 1555 C C . SER A 1 181 ? -34.588 14.122 -7.056 1.00 58.44 181 SER A C 1
ATOM 1557 O O . SER A 1 181 ? -35.245 14.168 -8.095 1.00 58.44 181 SER A O 1
ATOM 1559 N N . SER A 1 182 ? -35.124 14.406 -5.865 1.00 55.19 182 SER A N 1
ATOM 1560 C CA . SER A 1 182 ? -36.535 14.756 -5.657 1.00 55.19 182 SER A CA 1
ATOM 1561 C C . SER A 1 182 ? -36.886 16.110 -6.282 1.00 55.19 182 SER A C 1
ATOM 1563 O O . SER A 1 182 ? -37.928 16.249 -6.921 1.00 55.19 182 SER A O 1
ATOM 1565 N N . ASN A 1 183 ? -35.991 17.096 -6.166 1.00 52.03 183 ASN A N 1
ATOM 1566 C CA . ASN A 1 183 ? -36.172 18.406 -6.791 1.00 52.03 183 ASN A CA 1
ATOM 1567 C C . ASN A 1 183 ? -36.113 18.335 -8.324 1.00 52.03 183 ASN A C 1
ATOM 1569 O O . ASN A 1 183 ? -36.920 18.988 -8.980 1.00 52.03 183 ASN A O 1
ATOM 1573 N N . ASN A 1 184 ? -35.244 17.501 -8.904 1.00 50.91 184 ASN A N 1
ATOM 1574 C CA . ASN A 1 184 ? -35.193 17.325 -10.361 1.00 50.91 184 ASN A CA 1
ATOM 1575 C C . ASN A 1 184 ? -36.443 16.625 -10.925 1.00 50.91 184 ASN A C 1
ATOM 1577 O O . ASN A 1 184 ? -36.904 16.985 -12.006 1.00 50.91 184 ASN A O 1
ATOM 1581 N N . ASN A 1 185 ? -37.048 15.689 -10.187 1.00 50.06 185 ASN A N 1
ATOM 1582 C CA . ASN A 1 185 ? -38.293 15.039 -10.614 1.00 50.06 185 ASN A CA 1
ATOM 1583 C C . ASN A 1 185 ? -39.518 15.971 -10.536 1.00 50.06 185 ASN A C 1
ATOM 1585 O O . ASN A 1 185 ? -40.441 15.835 -11.337 1.00 50.06 185 ASN A O 1
ATOM 1589 N N . ASN A 1 186 ? -39.515 16.949 -9.626 1.00 48.50 186 ASN A N 1
ATOM 1590 C CA . ASN A 1 186 ? -40.589 17.943 -9.516 1.00 48.50 186 ASN A CA 1
ATOM 1591 C C . ASN A 1 186 ? -40.543 19.023 -10.611 1.00 48.50 186 ASN A C 1
ATOM 1593 O O . ASN A 1 186 ? -41.556 19.672 -10.862 1.00 48.50 186 ASN A O 1
ATOM 1597 N N .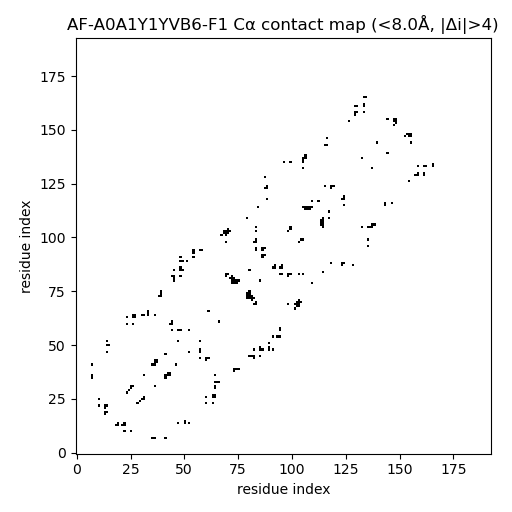 ILE A 1 187 ? -39.401 19.214 -11.279 1.00 49.50 187 ILE A N 1
ATOM 1598 C CA . ILE A 1 187 ? -39.281 20.155 -12.405 1.00 49.50 187 ILE A CA 1
ATOM 1599 C C . ILE A 1 187 ? -39.903 19.553 -13.678 1.00 49.50 187 ILE A C 1
ATOM 1601 O O . ILE A 1 187 ? -40.632 20.241 -14.384 1.00 49.50 187 ILE A O 1
ATOM 1605 N N . ILE A 1 188 ? -39.730 18.249 -13.919 1.00 48.69 188 ILE A N 1
ATOM 1606 C CA . ILE A 1 188 ? -40.226 17.576 -15.137 1.00 48.69 188 ILE A CA 1
ATOM 1607 C C . ILE A 1 188 ? -41.764 17.461 -15.157 1.00 48.69 188 ILE A C 1
ATOM 1609 O O . ILE A 1 188 ? -42.379 17.449 -16.221 1.00 48.69 188 ILE A O 1
ATOM 1613 N N . ILE A 1 189 ? -42.422 17.413 -13.994 1.00 48.16 189 ILE A N 1
ATOM 1614 C CA . ILE A 1 189 ? -43.889 17.282 -13.911 1.00 48.16 189 ILE A CA 1
ATOM 1615 C C . ILE A 1 189 ? -44.609 18.616 -14.203 1.00 48.16 189 ILE A C 1
ATOM 1617 O O . ILE A 1 189 ? -45.778 18.609 -14.591 1.00 48.16 189 ILE A O 1
ATOM 1621 N N . ASN A 1 190 ? -43.920 19.757 -14.092 1.00 48.00 190 ASN A N 1
ATOM 1622 C CA . ASN A 1 190 ? -44.525 21.083 -14.256 1.00 48.00 190 ASN A CA 1
ATOM 1623 C C . ASN A 1 190 ? -44.408 21.678 -15.673 1.00 48.00 190 ASN A C 1
ATOM 1625 O O . ASN A 1 190 ? -44.966 22.745 -15.904 1.00 48.00 190 ASN A O 1
ATOM 1629 N N . GLU A 1 191 ? -43.750 21.006 -16.625 1.00 47.22 191 GLU A N 1
ATOM 1630 C CA . GLU A 1 191 ? -43.616 21.491 -18.015 1.00 47.22 191 GLU A CA 1
ATOM 1631 C C . GLU A 1 191 ? -44.690 20.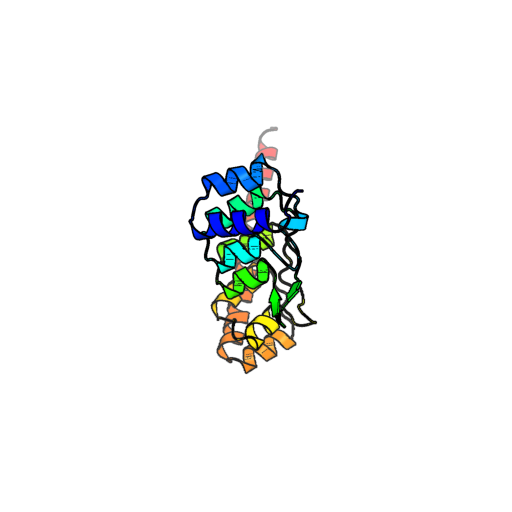952 -18.987 1.00 47.22 191 GLU A C 1
ATOM 1633 O O . GLU A 1 191 ? -44.686 21.313 -20.159 1.00 47.22 191 GLU A O 1
ATOM 1638 N N . ASN A 1 192 ? -45.646 20.134 -18.523 1.00 45.38 192 ASN A N 1
ATOM 1639 C CA . ASN A 1 192 ? -46.699 19.532 -19.367 1.00 45.38 192 ASN A CA 1
ATOM 1640 C C . ASN A 1 192 ? -48.134 20.000 -19.027 1.00 45.38 192 ASN A C 1
ATOM 1642 O O . ASN A 1 192 ? -49.067 19.193 -19.057 1.00 45.38 192 ASN A O 1
ATOM 1646 N N . ARG A 1 193 ? -48.343 21.277 -18.688 1.00 39.66 193 ARG A N 1
ATOM 1647 C CA . ARG A 1 193 ? -49.692 21.858 -18.537 1.00 39.66 193 ARG A CA 1
ATOM 1648 C C . ARG A 1 193 ? -49.869 23.141 -19.328 1.00 39.66 193 ARG A C 1
ATOM 1650 O O . ARG A 1 193 ? -48.953 23.985 -19.271 1.00 39.66 193 ARG A O 1
#